Protein AF-A0A6U3SMF7-F1 (afdb_monomer_lite)

Radius of gyration: 31.99 Å; chains: 1; bounding box: 85×49×76 Å

Organism: NCBI:txid3111310

InterPro domains:
  IPR008907 Tubulin polymerization-promoting protein [PF05517] (98-235)
  IPR008907 Tubulin polymerization-promoting protein [PTHR12932] (55-233)
  IPR011992 EF-hand domain pair [SSF47473] (95-209)

Structure (mmCIF, N/CA/C/O backbone):
data_AF-A0A6U3SMF7-F1
#
_entry.id   AF-A0A6U3SMF7-F1
#
loop_
_atom_site.group_PDB
_atom_site.id
_atom_site.type_symbol
_atom_site.label_atom_id
_atom_site.label_alt_id
_atom_site.label_comp_id
_atom_site.label_asym_id
_atom_site.label_entity_id
_atom_site.label_seq_id
_atom_site.pdbx_PDB_ins_code
_atom_site.Cartn_x
_atom_site.Cartn_y
_atom_site.Cartn_z
_atom_site.occupancy
_atom_site.B_iso_or_equiv
_atom_site.auth_seq_id
_atom_site.auth_comp_id
_atom_site.auth_asym_id
_atom_site.auth_atom_id
_atom_site.pdbx_PDB_model_num
ATOM 1 N N . VAL A 1 1 ? -19.869 -12.546 -36.956 1.00 45.66 1 VAL A N 1
ATOM 2 C CA . VAL A 1 1 ? -19.240 -11.776 -38.060 1.00 45.66 1 VAL A CA 1
ATOM 3 C C . VAL A 1 1 ? -18.212 -10.773 -37.538 1.00 45.66 1 VAL A C 1
ATOM 5 O O . VAL A 1 1 ? -17.037 -10.981 -37.797 1.00 45.66 1 VAL A O 1
ATOM 8 N N . TYR A 1 2 ? -18.589 -9.786 -36.712 1.00 42.22 2 TYR A N 1
ATOM 9 C CA . TYR A 1 2 ? -17.637 -8.841 -36.087 1.00 42.22 2 TYR A CA 1
ATOM 10 C C . TYR A 1 2 ? -16.494 -9.511 -35.303 1.00 42.22 2 TYR A C 1
ATOM 12 O O . TYR A 1 2 ? -15.361 -9.048 -35.361 1.00 42.22 2 TYR A O 1
ATOM 20 N N . PHE A 1 3 ? -16.765 -10.645 -34.649 1.00 46.16 3 PHE A N 1
ATOM 21 C CA . PHE A 1 3 ? -15.743 -11.428 -33.946 1.00 46.16 3 PHE A CA 1
ATOM 22 C C . PHE A 1 3 ? -14.678 -12.013 -34.891 1.00 46.16 3 PHE A C 1
ATOM 24 O O . PHE A 1 3 ? -13.496 -11.963 -34.584 1.00 46.16 3 PHE A O 1
ATOM 31 N N . PHE A 1 4 ? -15.075 -12.498 -36.072 1.00 50.44 4 PHE A N 1
ATOM 32 C CA . PHE A 1 4 ? -14.147 -13.046 -37.071 1.00 50.44 4 PHE A CA 1
ATOM 33 C C . PHE A 1 4 ? -13.344 -11.950 -37.776 1.00 50.44 4 PHE A C 1
ATOM 35 O O . PHE A 1 4 ? -12.154 -12.130 -38.008 1.00 50.44 4 PHE A O 1
ATOM 42 N N . ILE A 1 5 ? -13.966 -10.801 -38.059 1.00 52.78 5 ILE A N 1
ATOM 43 C CA . ILE A 1 5 ? -13.274 -9.635 -38.631 1.00 52.78 5 ILE A CA 1
ATOM 44 C C . ILE A 1 5 ? -12.237 -9.097 -37.632 1.00 52.78 5 ILE A C 1
ATOM 46 O O . ILE A 1 5 ? -11.098 -8.839 -38.006 1.00 52.78 5 ILE A O 1
ATOM 50 N N . SER A 1 6 ? -12.598 -9.006 -36.347 1.00 47.03 6 SER A N 1
ATOM 51 C CA . SER A 1 6 ? -11.685 -8.569 -35.285 1.00 47.03 6 SER A CA 1
ATOM 52 C C . SER A 1 6 ? -10.550 -9.568 -35.030 1.00 47.03 6 SER A C 1
ATOM 54 O O . SER A 1 6 ? -9.415 -9.142 -34.817 1.00 47.03 6 SER A O 1
ATOM 56 N N . LEU A 1 7 ? -10.822 -10.877 -35.100 1.00 49.81 7 LEU A N 1
ATOM 57 C CA . LEU A 1 7 ? -9.799 -11.915 -34.961 1.00 49.81 7 LEU A CA 1
ATOM 58 C C . LEU A 1 7 ? -8.818 -11.890 -36.141 1.00 49.81 7 LEU A C 1
ATOM 60 O O . LEU A 1 7 ? -7.614 -11.888 -35.914 1.00 49.81 7 LEU A O 1
ATOM 64 N N . ALA A 1 8 ? -9.326 -11.780 -37.375 1.00 50.50 8 ALA A N 1
ATOM 65 C CA . ALA A 1 8 ? -8.507 -11.709 -38.583 1.00 50.50 8 ALA A CA 1
ATOM 66 C C . ALA A 1 8 ? -7.595 -10.473 -38.584 1.00 50.50 8 ALA A C 1
ATOM 68 O O . ALA A 1 8 ? -6.407 -10.599 -38.865 1.00 50.50 8 ALA A O 1
ATOM 69 N N . SER A 1 9 ? -8.105 -9.297 -38.195 1.00 50.09 9 SER A N 1
ATOM 70 C CA . SER A 1 9 ? -7.283 -8.083 -38.094 1.00 50.09 9 SER A CA 1
ATOM 71 C C . SER A 1 9 ? -6.224 -8.155 -36.986 1.00 50.09 9 SER A C 1
ATOM 73 O O . SER A 1 9 ? -5.130 -7.631 -37.179 1.00 50.09 9 SER A O 1
ATOM 75 N N . ASN A 1 10 ? -6.491 -8.832 -35.862 1.00 46.03 10 ASN A N 1
ATOM 76 C CA . ASN A 1 10 ? -5.507 -8.993 -34.780 1.00 46.03 10 ASN A CA 1
ATOM 77 C C . ASN A 1 10 ? -4.433 -10.056 -35.071 1.00 46.03 10 ASN A C 1
ATOM 79 O O . ASN A 1 10 ? -3.343 -9.980 -34.511 1.00 46.03 10 ASN A O 1
ATOM 83 N N . THR A 1 11 ? -4.702 -11.027 -35.950 1.00 49.47 11 THR A N 1
ATOM 84 C CA . THR A 1 11 ? -3.710 -12.030 -36.385 1.00 49.47 11 THR A CA 1
ATOM 85 C C . THR A 1 11 ? -2.781 -11.546 -37.505 1.00 49.47 11 THR A C 1
ATOM 87 O O . THR A 1 11 ? -1.839 -12.248 -37.848 1.00 49.47 11 THR A O 1
ATOM 90 N N . MET A 1 12 ? -2.992 -10.347 -38.063 1.00 45.00 12 MET A N 1
ATOM 91 C CA . MET A 1 12 ? -2.163 -9.775 -39.143 1.00 45.00 12 MET A CA 1
ATOM 92 C C . MET A 1 12 ? -0.887 -9.064 -38.647 1.00 45.00 12 MET A C 1
ATOM 94 O O . MET A 1 12 ? -0.235 -8.337 -39.397 1.00 45.00 12 MET A O 1
ATOM 98 N N . GLY A 1 13 ? -0.498 -9.287 -37.391 1.00 42.59 13 GLY A N 1
ATOM 99 C CA . GLY A 1 13 ? 0.820 -8.926 -36.881 1.00 42.59 13 GLY A CA 1
ATOM 100 C C . GLY A 1 13 ? 1.844 -10.009 -37.216 1.00 42.59 13 GLY A C 1
ATOM 101 O O . GLY A 1 13 ? 1.948 -10.985 -36.485 1.00 42.59 13 GLY A O 1
ATOM 102 N N . ALA A 1 14 ? 2.622 -9.773 -38.275 1.00 43.50 14 ALA A N 1
ATOM 103 C CA . ALA A 1 14 ? 3.796 -10.535 -38.718 1.00 43.50 14 ALA A CA 1
ATOM 104 C C . ALA A 1 14 ? 3.537 -11.838 -39.513 1.00 43.50 14 ALA A C 1
ATOM 106 O O . ALA A 1 14 ? 3.374 -12.921 -38.962 1.00 43.50 14 ALA A O 1
ATOM 107 N N . GLY A 1 15 ? 3.661 -11.740 -40.844 1.00 44.09 15 GLY A N 1
ATOM 108 C CA . GLY A 1 15 ? 4.401 -12.752 -41.614 1.00 44.09 15 GLY A CA 1
ATOM 109 C C . GLY A 1 15 ? 3.642 -13.746 -42.500 1.00 44.09 15 GLY A C 1
ATOM 110 O O . GLY A 1 15 ? 4.313 -14.537 -43.155 1.00 44.09 15 GLY A O 1
ATOM 111 N N . ALA A 1 16 ? 2.309 -13.721 -42.592 1.00 43.50 16 ALA A N 1
ATOM 112 C CA . ALA A 1 16 ? 1.564 -14.626 -43.479 1.00 43.50 16 ALA A CA 1
ATOM 113 C C . ALA A 1 16 ? 0.681 -13.841 -44.467 1.00 43.50 16 ALA A C 1
ATOM 115 O O . ALA A 1 16 ? -0.307 -13.224 -44.070 1.00 43.50 16 ALA A O 1
ATOM 116 N N . SER A 1 17 ? 1.043 -13.835 -45.755 1.00 46.12 17 SER A N 1
ATOM 117 C CA . SER A 1 17 ? 0.274 -13.163 -46.807 1.00 46.12 17 SER A CA 1
ATOM 118 C C . SER A 1 17 ? -0.846 -14.068 -47.333 1.00 46.12 17 SER A C 1
ATOM 120 O O . SER A 1 17 ? -0.624 -14.997 -48.107 1.00 46.12 17 SER A O 1
ATOM 122 N N . ILE A 1 18 ? -2.090 -13.766 -46.956 1.00 53.72 18 ILE A N 1
ATOM 123 C CA . ILE A 1 18 ? -3.227 -14.074 -47.833 1.00 53.72 18 ILE A CA 1
ATOM 124 C C . ILE A 1 18 ? -3.088 -13.146 -49.043 1.00 53.72 18 ILE A C 1
ATOM 126 O O . ILE A 1 18 ? -2.959 -11.941 -48.856 1.00 53.72 18 ILE A O 1
ATOM 130 N N . SER A 1 19 ? -3.109 -13.682 -50.268 1.00 59.81 19 SER A N 1
ATOM 131 C CA . SER A 1 19 ? -3.131 -12.867 -51.494 1.00 59.81 19 SER A CA 1
ATOM 132 C C . SER A 1 19 ? -4.250 -11.822 -51.400 1.00 59.81 19 SER A C 1
ATOM 134 O O . SER A 1 19 ? -5.410 -12.215 -51.220 1.00 59.81 19 SER A O 1
ATOM 136 N N . ASP A 1 20 ? -3.916 -10.534 -51.517 1.00 58.47 20 ASP A N 1
ATOM 137 C CA . ASP A 1 20 ? -4.831 -9.402 -51.292 1.00 58.47 20 ASP A CA 1
ATOM 138 C C . ASP A 1 20 ? -6.157 -9.532 -52.068 1.00 58.47 20 ASP A C 1
ATOM 140 O O . ASP A 1 20 ? -7.227 -9.200 -51.547 1.00 58.47 20 ASP A O 1
ATOM 144 N N . ASP A 1 21 ? -6.116 -10.153 -53.250 1.00 61.28 21 ASP A N 1
ATOM 145 C CA . ASP A 1 21 ? -7.281 -10.436 -54.097 1.00 61.28 21 ASP A CA 1
ATOM 146 C C . ASP A 1 21 ? -8.339 -11.315 -53.411 1.00 61.28 21 ASP A C 1
ATOM 148 O O . ASP A 1 21 ? -9.540 -11.049 -53.493 1.00 61.28 21 ASP A O 1
ATOM 152 N N . LYS A 1 22 ? -7.918 -12.346 -52.668 1.00 64.38 22 LYS A N 1
ATOM 153 C CA . LYS A 1 22 ? -8.845 -13.253 -51.967 1.00 64.38 22 LYS A CA 1
ATOM 154 C C . LYS A 1 22 ? -9.490 -12.568 -50.769 1.00 64.38 22 LYS A C 1
ATOM 156 O O . LYS A 1 22 ? -10.675 -12.764 -50.511 1.00 64.38 22 LYS A O 1
ATOM 161 N N . MET A 1 23 ? -8.732 -11.734 -50.062 1.00 65.94 23 MET A N 1
ATOM 162 C CA . MET A 1 23 ? -9.227 -10.935 -48.938 1.00 65.94 23 MET A CA 1
ATOM 163 C C . MET A 1 23 ? -10.252 -9.890 -49.397 1.00 65.94 23 MET A C 1
ATOM 165 O O . MET A 1 23 ? -11.262 -9.685 -48.721 1.00 65.94 23 MET A O 1
ATOM 169 N N . SER A 1 24 ? -10.040 -9.280 -50.567 1.00 67.44 24 SER A N 1
ATOM 170 C CA . SER A 1 24 ? -11.014 -8.382 -51.197 1.00 67.44 24 SER A CA 1
ATOM 171 C C . SER A 1 24 ? -12.319 -9.113 -51.545 1.00 67.44 24 SER A C 1
ATOM 173 O O . SER A 1 24 ? -13.409 -8.673 -51.179 1.00 67.44 24 SER A O 1
ATOM 175 N N . LEU A 1 25 ? -12.208 -10.311 -52.127 1.00 69.38 25 LEU A N 1
ATOM 176 C CA . LEU A 1 25 ? -13.354 -11.136 -52.515 1.00 69.38 25 LEU A CA 1
ATOM 177 C C . LEU A 1 25 ? -14.167 -11.634 -51.303 1.00 69.38 25 LEU A C 1
ATOM 179 O O . LEU A 1 25 ? -15.396 -11.707 -51.356 1.00 69.38 25 LEU A O 1
ATOM 183 N N . PHE A 1 26 ? -13.504 -11.923 -50.176 1.00 69.94 26 PHE A N 1
ATOM 184 C CA . PHE A 1 26 ? -14.186 -12.222 -48.913 1.00 69.94 26 PHE A CA 1
ATOM 185 C C . PHE A 1 26 ? -14.906 -10.999 -48.340 1.00 69.94 26 PHE A C 1
ATOM 187 O O . PHE A 1 26 ? -16.032 -11.138 -47.865 1.00 69.94 26 PHE A O 1
ATOM 194 N N . LYS A 1 27 ? -14.317 -9.799 -48.416 1.00 70.38 27 LYS A N 1
ATOM 195 C CA . LYS A 1 27 ? -14.975 -8.560 -47.968 1.00 70.38 27 LYS A CA 1
ATOM 196 C C . LYS A 1 27 ? -16.232 -8.257 -48.784 1.00 70.38 27 LYS A C 1
ATOM 198 O O . LYS A 1 27 ? -17.259 -7.938 -48.190 1.00 70.38 27 LYS A O 1
ATOM 203 N N . GLU A 1 28 ? -16.199 -8.436 -50.104 1.00 73.31 28 GLU A N 1
ATOM 204 C CA . GLU A 1 28 ? -17.395 -8.284 -50.946 1.00 73.31 28 GLU A CA 1
ATOM 205 C C . GLU A 1 28 ? -18.488 -9.314 -50.628 1.00 73.31 28 GLU A C 1
ATOM 207 O O . GLU A 1 28 ? -19.666 -8.963 -50.514 1.00 73.31 28 GLU A O 1
ATOM 212 N N . LYS A 1 29 ? -18.119 -10.585 -50.421 1.00 70.44 29 LYS A N 1
ATOM 213 C CA . LYS A 1 29 ? -19.074 -11.627 -50.004 1.00 70.44 29 LYS A CA 1
ATOM 214 C C . LYS A 1 29 ? -19.674 -11.337 -48.623 1.00 70.44 29 LYS A C 1
ATOM 216 O O . LYS A 1 29 ? -20.850 -11.613 -48.402 1.00 70.44 29 LYS A O 1
ATOM 221 N N . LEU A 1 30 ? -18.898 -10.742 -47.713 1.00 69.50 30 LEU A N 1
ATOM 222 C CA . LEU A 1 30 ? -19.373 -10.316 -46.394 1.00 69.50 30 LEU A CA 1
ATOM 223 C C . LEU A 1 30 ? -20.291 -9.086 -46.452 1.00 69.50 30 LEU A C 1
ATOM 225 O O . LEU A 1 30 ? -21.209 -8.989 -45.644 1.00 69.50 30 LEU A O 1
ATOM 229 N N . LEU A 1 31 ? -20.091 -8.171 -47.403 1.00 69.44 31 LEU A N 1
ATOM 230 C CA . LEU A 1 31 ? -20.985 -7.025 -47.614 1.00 69.44 31 LEU A CA 1
ATOM 231 C C . LEU A 1 31 ? -22.345 -7.451 -48.188 1.00 69.44 31 LEU A C 1
ATOM 233 O O . LEU A 1 31 ? -23.367 -6.847 -47.874 1.00 69.44 31 LEU A O 1
ATOM 237 N N . ASN A 1 32 ? -22.379 -8.537 -48.963 1.00 72.94 32 ASN A N 1
ATOM 238 C CA . ASN A 1 32 ? -23.608 -9.103 -49.521 1.00 72.94 32 ASN A CA 1
ATOM 239 C C . ASN A 1 32 ? -24.283 -10.155 -48.622 1.00 72.94 32 ASN A C 1
ATOM 241 O O . ASN A 1 32 ? -25.231 -10.807 -49.064 1.00 72.94 32 ASN A O 1
ATOM 245 N N . LEU A 1 33 ? -23.856 -10.306 -47.358 1.00 68.38 33 LEU A N 1
ATOM 246 C CA . LEU A 1 33 ? -24.373 -11.341 -46.452 1.00 68.38 33 LEU A CA 1
ATOM 247 C C . LEU A 1 33 ? -25.894 -11.285 -46.281 1.00 68.38 33 LEU A C 1
ATOM 249 O O . LEU A 1 33 ? -26.531 -12.322 -46.124 1.00 68.38 33 LEU A O 1
ATOM 253 N N . ASP A 1 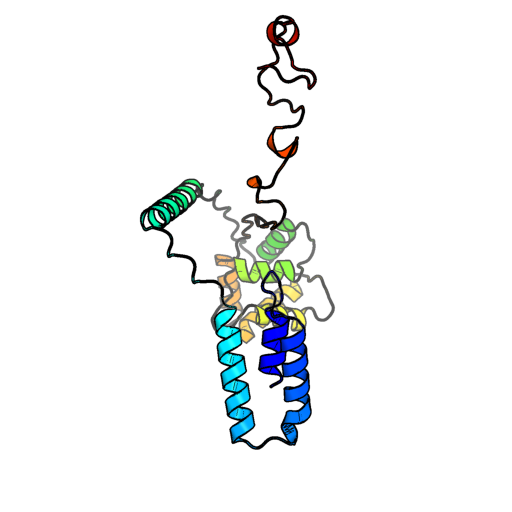34 ? -26.483 -10.091 -46.288 1.00 69.06 34 ASP A N 1
ATOM 254 C CA . ASP A 1 34 ? -27.914 -9.912 -46.024 1.00 69.06 34 ASP A CA 1
ATOM 255 C C . ASP A 1 34 ? -28.798 -10.492 -47.141 1.00 69.06 34 ASP A C 1
ATOM 257 O O . ASP A 1 34 ? -29.903 -10.967 -46.900 1.00 69.06 34 ASP A O 1
ATOM 261 N N . LYS A 1 35 ? -28.254 -10.578 -48.361 1.00 74.19 35 LYS A N 1
ATOM 262 C CA . LYS A 1 35 ? -28.930 -11.136 -49.541 1.00 74.19 35 LYS A CA 1
ATOM 263 C C . LYS A 1 35 ? -28.733 -12.650 -49.688 1.00 74.19 35 LYS A C 1
ATOM 265 O O . LYS A 1 35 ? -29.278 -13.251 -50.611 1.00 74.19 35 LYS A O 1
ATOM 270 N N . MET A 1 36 ? -27.938 -13.275 -48.815 1.00 74.75 36 MET A N 1
ATOM 271 C CA . MET A 1 36 ? -27.573 -14.690 -48.913 1.00 74.75 36 MET A CA 1
ATOM 272 C C . MET A 1 36 ? -28.490 -15.583 -48.070 1.00 74.75 36 MET A C 1
ATOM 274 O O . MET A 1 36 ? -28.789 -15.290 -46.908 1.00 74.75 36 MET A O 1
ATOM 278 N N . SER A 1 37 ? -28.867 -16.733 -48.634 1.00 81.81 37 SER A N 1
ATOM 279 C CA . SER A 1 37 ? -29.567 -17.797 -47.909 1.00 81.81 37 SER A CA 1
ATOM 280 C C . SER A 1 37 ? -28.696 -18.351 -46.773 1.00 81.81 37 SER A C 1
ATOM 282 O O . SER A 1 37 ? -27.466 -18.382 -46.870 1.00 81.81 37 SER A O 1
ATOM 284 N N . GLN A 1 38 ? -29.321 -18.844 -45.700 1.00 72.31 38 GLN A N 1
ATOM 285 C CA . GLN A 1 38 ? -28.622 -19.401 -44.531 1.00 72.31 38 GLN A CA 1
ATOM 286 C C . GLN A 1 38 ? -27.646 -20.532 -44.900 1.00 72.31 38 GLN A C 1
ATOM 288 O O . GLN A 1 38 ? -26.554 -20.618 -44.343 1.00 72.31 38 GLN A O 1
ATOM 293 N N . SER A 1 39 ? -27.976 -21.343 -45.911 1.00 76.69 39 SER A N 1
ATOM 294 C CA . SER A 1 39 ? -27.073 -22.390 -46.413 1.00 76.69 39 SER A CA 1
ATOM 295 C C . SER A 1 39 ? -25.783 -21.813 -47.013 1.00 76.69 39 SER A C 1
ATOM 297 O O . SER A 1 39 ? -24.701 -22.370 -46.832 1.00 76.69 39 SER A O 1
ATOM 299 N N . GLN A 1 40 ? -25.870 -20.665 -47.688 1.00 77.00 40 GLN A N 1
ATOM 300 C CA . GLN A 1 40 ? -24.713 -20.005 -48.293 1.00 77.00 40 GLN A CA 1
ATOM 301 C C . GLN A 1 40 ? -23.848 -19.305 -47.236 1.00 77.00 40 GLN A C 1
ATOM 303 O O . GLN A 1 40 ? -22.625 -19.306 -47.358 1.00 77.00 40 GLN A O 1
ATOM 308 N N . LYS A 1 41 ? -24.466 -18.771 -46.172 1.00 75.81 41 LYS A N 1
ATOM 309 C CA . LYS A 1 41 ? -23.757 -18.201 -45.013 1.00 75.81 41 LYS A CA 1
ATOM 310 C C . LYS A 1 41 ? -22.909 -19.255 -44.300 1.00 75.81 41 LYS A C 1
ATOM 312 O O . LYS A 1 41 ? -21.743 -18.999 -44.018 1.00 75.81 41 LYS A O 1
ATOM 317 N N . ASN A 1 42 ? -23.462 -20.448 -44.079 1.00 79.06 42 ASN A N 1
ATOM 318 C CA . ASN A 1 42 ? -22.738 -21.541 -43.424 1.00 79.06 42 ASN A CA 1
ATOM 319 C C . ASN A 1 42 ? -21.565 -22.046 -44.276 1.00 79.06 42 ASN A C 1
ATOM 321 O O . ASN A 1 42 ? -20.464 -22.195 -43.758 1.00 79.06 42 ASN A O 1
ATOM 325 N N . LYS A 1 43 ? -21.752 -22.188 -45.596 1.00 82.38 43 LYS A N 1
ATOM 326 C CA . LYS A 1 43 ? -20.654 -22.545 -46.513 1.00 82.38 43 LYS A CA 1
ATOM 327 C C . LYS A 1 43 ? -19.516 -21.521 -46.501 1.00 82.38 43 LYS A C 1
ATOM 329 O O . LYS A 1 43 ? -18.353 -21.909 -46.516 1.00 82.38 43 LYS A O 1
ATOM 334 N N . LEU A 1 44 ? -19.842 -20.227 -46.450 1.00 79.19 44 LEU A N 1
ATOM 335 C CA . LEU A 1 44 ? -18.838 -19.164 -46.372 1.00 79.19 44 LEU A CA 1
ATOM 336 C C . LEU A 1 44 ? -18.061 -19.222 -45.049 1.00 79.19 44 LEU A C 1
ATOM 338 O O . LEU A 1 44 ? -16.848 -19.038 -45.044 1.00 79.19 44 LEU A O 1
ATOM 342 N N . LEU A 1 45 ? -18.742 -19.504 -43.935 1.00 76.81 45 LEU A N 1
ATOM 343 C CA . LEU A 1 45 ? -18.098 -19.669 -42.630 1.00 76.81 45 LEU A CA 1
ATOM 344 C C . LEU A 1 45 ? -17.145 -20.871 -42.603 1.00 76.81 45 LEU A C 1
ATOM 346 O O . LEU A 1 45 ? -16.034 -20.737 -42.090 1.00 76.81 45 LEU A O 1
ATOM 350 N N . ASP A 1 46 ? -17.533 -22.000 -43.198 1.00 81.00 46 ASP A N 1
ATOM 351 C CA . ASP A 1 46 ? -16.670 -23.184 -43.310 1.00 81.00 46 ASP A CA 1
ATOM 352 C C . ASP A 1 46 ? -15.437 -22.912 -44.188 1.00 81.00 46 ASP A C 1
ATOM 354 O O . ASP A 1 46 ? -14.320 -23.319 -43.856 1.00 81.00 46 ASP A O 1
ATOM 358 N N . GLU A 1 47 ? -15.609 -22.173 -45.287 1.00 80.12 47 GLU A N 1
ATOM 359 C CA . GLU A 1 47 ? -14.510 -21.757 -46.165 1.00 80.12 47 GLU A CA 1
ATOM 360 C C . GLU A 1 47 ? -13.519 -20.841 -45.423 1.00 80.12 47 GLU A C 1
ATOM 362 O O . GLU A 1 47 ? -12.307 -21.062 -45.474 1.00 80.12 47 GLU A O 1
ATOM 367 N N . MET A 1 48 ? -14.025 -19.875 -44.646 1.00 74.12 48 MET A N 1
ATOM 368 C CA . MET A 1 48 ? -13.196 -18.993 -43.816 1.00 74.12 48 MET A CA 1
ATOM 369 C C . MET A 1 48 ? -12.463 -19.757 -42.705 1.00 74.12 48 MET A C 1
ATOM 371 O O . MET A 1 48 ? -11.289 -19.490 -42.450 1.00 74.12 48 MET A O 1
ATOM 375 N N . ALA A 1 49 ? -13.117 -20.723 -42.054 1.00 77.12 49 ALA A N 1
ATOM 376 C CA . ALA A 1 49 ? -12.499 -21.533 -41.005 1.00 77.12 49 ALA A CA 1
ATOM 377 C C . ALA A 1 49 ? -11.339 -22.386 -41.545 1.00 77.12 49 ALA A C 1
ATOM 379 O O . ALA A 1 49 ? -10.290 -22.490 -40.904 1.00 77.12 49 ALA A O 1
ATOM 380 N N . ASN A 1 50 ? -11.497 -22.951 -42.744 1.00 78.06 50 ASN A N 1
ATOM 381 C CA . ASN A 1 50 ? -10.458 -23.747 -43.392 1.00 78.06 50 ASN A CA 1
ATOM 382 C C . ASN A 1 50 ? -9.248 -22.906 -43.819 1.00 78.06 50 ASN A C 1
ATOM 384 O O . ASN A 1 50 ? -8.115 -23.363 -43.670 1.00 78.06 50 ASN A O 1
ATOM 388 N N . GLU A 1 51 ? -9.455 -21.677 -44.296 1.00 72.88 51 GLU A N 1
ATOM 389 C CA . GLU A 1 51 ? -8.346 -20.774 -44.636 1.00 72.88 51 GLU A CA 1
ATOM 390 C C . GLU A 1 51 ? -7.616 -20.240 -43.394 1.00 72.88 51 GLU A C 1
ATOM 392 O O . GLU A 1 51 ? -6.388 -20.216 -43.370 1.00 72.88 51 GLU A O 1
ATOM 397 N N . VAL A 1 52 ? -8.325 -19.926 -42.301 1.00 68.25 52 VAL A N 1
ATOM 398 C CA . VAL A 1 52 ? -7.680 -19.568 -41.019 1.00 68.25 52 VAL A CA 1
ATOM 399 C C . VAL A 1 52 ? -6.826 -20.723 -40.486 1.00 68.25 52 VAL A C 1
ATOM 401 O O . VAL A 1 52 ? -5.740 -20.502 -39.950 1.00 68.25 52 VAL A O 1
ATOM 404 N N . LYS A 1 53 ? -7.273 -21.970 -40.676 1.00 70.62 53 LYS A N 1
ATOM 405 C CA . LYS A 1 53 ? -6.523 -23.163 -40.267 1.00 70.62 53 LYS A CA 1
ATOM 406 C C . LYS A 1 53 ? -5.237 -23.371 -41.077 1.00 70.62 53 LYS A C 1
ATOM 408 O O . LYS A 1 53 ? -4.274 -23.894 -40.529 1.00 70.62 53 LYS A O 1
ATOM 413 N N . LYS A 1 54 ? -5.190 -22.931 -42.341 1.00 69.50 54 LYS A N 1
ATOM 414 C CA . LYS A 1 54 ? -3.973 -22.976 -43.178 1.00 69.50 54 LYS A CA 1
ATOM 415 C C . LYS A 1 54 ? -2.910 -21.948 -42.772 1.00 69.50 54 LYS A C 1
ATOM 417 O O . LYS A 1 54 ? -1.755 -22.113 -43.145 1.00 69.50 54 LYS A O 1
ATOM 422 N N . LEU A 1 55 ? -3.285 -20.909 -42.023 1.00 59.50 55 LEU A N 1
ATOM 423 C CA . LEU A 1 55 ? -2.392 -19.817 -41.609 1.00 59.50 55 LEU A CA 1
ATOM 424 C C . LEU A 1 55 ? -1.805 -20.001 -40.206 1.00 59.50 55 LEU A C 1
ATOM 426 O O . LEU A 1 55 ? -0.995 -19.184 -39.771 1.00 59.50 55 LEU A O 1
ATOM 430 N N . GLN A 1 56 ? -2.192 -21.055 -39.483 1.00 54.22 56 GLN A N 1
ATOM 431 C CA . GLN A 1 56 ? -1.517 -21.401 -38.237 1.00 54.22 56 GLN A CA 1
ATOM 432 C C . GLN A 1 56 ? -0.138 -21.990 -38.573 1.00 54.22 56 GLN A C 1
ATOM 434 O O . GLN A 1 56 ? -0.076 -22.962 -39.330 1.00 54.22 56 GLN A O 1
ATOM 439 N N . PRO A 1 57 ? 0.972 -21.440 -38.039 1.00 51.56 57 PRO A N 1
ATOM 440 C CA . PRO A 1 57 ? 2.270 -22.086 -38.180 1.00 51.56 57 PRO A CA 1
ATOM 441 C C . PRO A 1 57 ? 2.199 -23.491 -37.562 1.00 51.56 57 PRO A C 1
ATOM 443 O O . PRO A 1 57 ? 1.434 -23.697 -36.610 1.00 51.56 57 PRO A O 1
ATOM 446 N N . PRO A 1 58 ? 2.967 -24.468 -38.083 1.00 49.00 58 PRO A N 1
ATOM 447 C CA . PRO A 1 58 ? 2.985 -25.804 -37.507 1.00 49.00 58 PRO A CA 1
ATOM 448 C C . PRO A 1 58 ? 3.297 -25.704 -36.006 1.00 49.00 58 PRO A C 1
ATOM 450 O O . PRO A 1 58 ? 4.109 -24.860 -35.610 1.00 49.00 58 PRO A O 1
ATOM 453 N N . PRO A 1 59 ? 2.656 -26.526 -35.156 1.00 46.06 59 PRO A N 1
ATOM 454 C CA . PRO A 1 59 ? 2.981 -26.555 -33.742 1.00 46.06 59 PRO A CA 1
ATOM 455 C C . PRO A 1 59 ? 4.471 -26.864 -33.621 1.00 46.06 59 PRO A C 1
ATOM 457 O O . PRO A 1 59 ? 4.920 -27.915 -34.076 1.00 46.06 59 PRO A O 1
ATOM 460 N N . SER A 1 60 ? 5.225 -25.920 -33.053 1.00 48.44 60 SER A N 1
ATOM 461 C CA . SER A 1 60 ? 6.636 -26.089 -32.720 1.00 48.44 60 SER A CA 1
ATOM 462 C C . SER A 1 60 ? 6.825 -27.460 -32.081 1.00 48.44 60 SER A C 1
ATOM 464 O O . SER A 1 60 ? 6.147 -27.774 -31.094 1.00 48.44 60 SER A O 1
ATOM 466 N N . GLU A 1 61 ? 7.699 -28.273 -32.669 1.00 49.34 61 GLU A N 1
ATOM 467 C CA . GLU A 1 61 ? 8.087 -29.570 -32.131 1.00 49.34 61 GLU A CA 1
ATOM 468 C C . GLU A 1 61 ? 8.369 -29.428 -30.634 1.00 49.34 61 GLU A C 1
ATOM 470 O O . GLU A 1 61 ? 9.011 -28.475 -30.185 1.00 49.34 61 GLU A O 1
ATOM 475 N N . LYS A 1 62 ? 7.797 -30.338 -29.840 1.00 50.38 62 LYS A N 1
ATOM 476 C CA . LYS A 1 62 ? 7.983 -30.343 -28.389 1.00 50.38 62 LYS A CA 1
ATOM 477 C C . LYS A 1 62 ? 9.495 -30.319 -28.114 1.00 50.38 62 LYS A C 1
ATOM 479 O O . LYS A 1 62 ? 10.184 -31.175 -28.669 1.00 50.38 62 LYS A O 1
ATOM 484 N N . PRO A 1 63 ? 10.008 -29.397 -27.275 1.00 47.31 63 PRO A N 1
ATOM 485 C CA . PRO A 1 63 ? 11.433 -29.343 -26.963 1.00 47.31 63 PRO A CA 1
ATOM 486 C C . PRO A 1 63 ? 11.874 -30.708 -26.451 1.00 47.31 63 PRO A C 1
ATOM 488 O O . PRO A 1 63 ? 11.152 -31.334 -25.663 1.00 47.31 63 PRO A O 1
ATOM 491 N N . SER A 1 64 ? 13.018 -31.187 -26.934 1.00 61.56 64 SER A N 1
ATOM 492 C CA . SER A 1 64 ? 13.486 -32.538 -26.634 1.00 61.56 64 SER A CA 1
ATOM 493 C C . SER A 1 64 ? 13.615 -32.732 -25.120 1.00 61.56 64 SER A C 1
ATOM 495 O O . SER A 1 64 ? 13.882 -31.793 -24.364 1.00 61.56 64 SER A O 1
ATOM 497 N N . GLU A 1 65 ? 13.431 -33.959 -24.637 1.00 57.94 65 GLU A N 1
ATOM 498 C CA . GLU A 1 65 ? 13.485 -34.264 -23.201 1.00 57.94 65 GLU A CA 1
ATOM 499 C C . GLU A 1 65 ? 14.829 -33.839 -22.564 1.00 57.94 65 GLU A C 1
ATOM 501 O O . GLU A 1 65 ? 14.894 -33.488 -21.385 1.00 57.94 65 GLU A O 1
ATOM 506 N N . ALA A 1 66 ? 15.895 -33.778 -23.368 1.00 55.47 66 ALA A N 1
ATOM 507 C CA . ALA A 1 66 ? 17.208 -33.271 -22.984 1.00 55.47 66 ALA A CA 1
ATOM 508 C C . ALA A 1 66 ? 17.226 -31.747 -22.746 1.00 55.47 66 ALA A C 1
ATOM 510 O O . ALA A 1 66 ? 17.860 -31.285 -21.793 1.00 55.47 66 ALA A O 1
ATOM 511 N N . GLU A 1 67 ? 16.495 -30.960 -23.539 1.00 53.66 67 GLU A N 1
ATOM 512 C CA . GLU A 1 67 ? 16.346 -29.507 -23.361 1.00 53.66 67 GLU A CA 1
ATOM 513 C C . GLU A 1 67 ? 15.463 -29.180 -22.156 1.00 53.66 67 GLU A C 1
ATOM 515 O O . GLU A 1 67 ? 15.775 -28.283 -21.376 1.00 53.66 67 GLU A O 1
ATOM 520 N N . GLN A 1 68 ? 14.407 -29.965 -21.927 1.00 59.69 68 GLN A N 1
ATOM 521 C CA . GLN A 1 68 ? 13.557 -29.808 -20.744 1.00 59.69 68 GLN A CA 1
ATOM 522 C C . GLN A 1 68 ? 14.320 -30.139 -19.453 1.00 59.69 68 GLN A C 1
ATOM 524 O O . GLN A 1 68 ? 14.222 -29.407 -18.465 1.00 59.69 68 GLN A O 1
ATOM 529 N N . ARG A 1 69 ? 15.142 -31.199 -19.463 1.00 62.47 69 ARG A N 1
ATOM 530 C CA . ARG A 1 69 ? 15.999 -31.572 -18.325 1.00 62.47 69 ARG A CA 1
ATOM 531 C C . ARG A 1 69 ? 17.099 -30.541 -18.074 1.00 62.47 69 ARG A C 1
ATOM 533 O O . ARG A 1 69 ? 17.318 -30.160 -16.928 1.00 62.47 69 ARG A O 1
ATOM 540 N N . SER A 1 70 ? 17.758 -30.040 -19.115 1.00 57.09 70 SER A N 1
ATOM 541 C CA . SER A 1 70 ? 18.797 -29.009 -18.970 1.00 57.09 70 SER A CA 1
ATOM 542 C C . SER A 1 70 ? 18.221 -27.649 -18.549 1.00 57.09 70 SER A C 1
ATOM 544 O O . SER A 1 70 ? 18.790 -27.007 -17.664 1.00 57.09 70 SER A O 1
ATOM 546 N N . ALA A 1 71 ? 17.047 -27.254 -19.052 1.00 55.62 71 ALA A N 1
ATOM 547 C CA . ALA A 1 71 ? 16.318 -26.077 -18.579 1.00 55.62 71 ALA A CA 1
ATOM 548 C C . ALA A 1 71 ? 15.889 -26.215 -17.106 1.00 55.62 71 ALA A C 1
ATOM 550 O O . ALA A 1 71 ? 16.075 -25.281 -16.324 1.00 55.62 71 ALA A O 1
ATOM 551 N N . ALA A 1 72 ? 15.391 -27.383 -16.687 1.00 61.16 72 ALA A N 1
ATOM 552 C CA . ALA A 1 72 ? 15.034 -27.644 -15.292 1.00 61.16 72 ALA A CA 1
ATOM 553 C C . ALA A 1 72 ? 16.259 -27.607 -14.358 1.00 61.16 72 ALA A C 1
ATOM 555 O O . ALA A 1 72 ? 16.199 -27.027 -13.271 1.00 61.16 72 ALA A O 1
ATOM 556 N N . VAL A 1 73 ? 17.397 -28.157 -14.795 1.00 63.50 73 VAL A N 1
ATOM 557 C CA . VAL A 1 73 ? 18.661 -28.126 -14.041 1.00 63.50 73 VAL A CA 1
ATOM 558 C C . VAL A 1 73 ? 19.208 -26.699 -13.932 1.00 63.50 73 VAL A C 1
ATOM 560 O O . VAL A 1 73 ? 19.644 -26.291 -12.851 1.00 63.50 73 VAL A O 1
ATOM 563 N N . LEU A 1 74 ? 19.133 -25.900 -15.002 1.00 55.50 74 LEU A N 1
ATOM 564 C CA . LEU A 1 74 ? 19.494 -24.481 -14.969 1.00 55.50 74 LEU A CA 1
ATOM 565 C C . LEU A 1 74 ? 18.582 -23.698 -14.012 1.00 55.50 74 LEU A C 1
ATOM 567 O O . LEU A 1 74 ? 19.085 -22.951 -13.175 1.00 55.50 74 LEU A O 1
ATOM 571 N N . GLN A 1 75 ? 17.266 -23.928 -14.039 1.00 62.69 75 GLN A N 1
ATOM 572 C CA . GLN A 1 75 ? 16.319 -23.292 -13.113 1.00 62.69 75 GLN A CA 1
ATOM 573 C C . GLN A 1 75 ? 16.565 -23.691 -11.646 1.00 62.69 75 GLN A C 1
ATOM 575 O O . GLN A 1 75 ? 16.510 -22.836 -10.756 1.00 62.69 75 GLN A O 1
ATOM 580 N N . ALA A 1 76 ? 16.898 -24.957 -11.372 1.00 52.62 76 ALA A N 1
ATOM 581 C CA . ALA A 1 76 ? 17.227 -25.434 -10.027 1.00 52.62 76 ALA A CA 1
ATOM 582 C C . ALA A 1 76 ? 18.537 -24.820 -9.494 1.00 52.62 76 ALA A C 1
ATOM 584 O O . ALA A 1 76 ? 18.608 -24.395 -8.337 1.00 52.62 76 ALA A O 1
ATOM 585 N N . LYS A 1 77 ? 19.558 -24.685 -10.350 1.00 53.38 77 LYS A N 1
ATOM 586 C CA . LYS A 1 77 ? 20.867 -24.123 -9.977 1.00 53.38 77 LYS A CA 1
ATOM 587 C C . LYS A 1 77 ? 20.828 -22.603 -9.768 1.00 53.38 77 LYS A C 1
ATOM 589 O O . LYS A 1 77 ? 21.604 -22.088 -8.960 1.00 53.38 77 LYS A O 1
ATOM 594 N N . THR A 1 78 ? 19.918 -21.882 -10.430 1.00 52.00 78 THR A N 1
ATOM 595 C CA . THR A 1 78 ? 19.663 -20.451 -10.162 1.00 52.00 78 THR A CA 1
ATOM 596 C C . THR A 1 78 ? 18.860 -20.245 -8.874 1.00 52.00 78 THR A C 1
ATOM 598 O O . THR A 1 78 ? 19.079 -19.264 -8.166 1.00 52.00 78 THR A O 1
ATOM 601 N N . ARG A 1 79 ? 17.985 -21.195 -8.508 1.00 51.03 79 ARG A N 1
ATOM 602 C CA . ARG A 1 79 ? 17.252 -21.171 -7.228 1.00 51.03 79 ARG A CA 1
ATOM 603 C C . ARG A 1 79 ? 18.169 -21.388 -6.023 1.00 51.03 79 ARG A C 1
ATOM 605 O O . ARG A 1 79 ? 18.064 -20.643 -5.055 1.00 51.03 79 ARG A O 1
ATOM 612 N N . GLN A 1 80 ? 19.105 -22.335 -6.096 1.00 49.69 80 GLN A N 1
ATOM 613 C CA . GLN A 1 80 ? 20.021 -22.616 -4.979 1.00 49.69 80 GLN A CA 1
ATOM 614 C C . GLN A 1 80 ? 21.102 -21.540 -4.779 1.00 49.69 80 GLN A C 1
ATOM 616 O O . GLN A 1 80 ? 21.569 -21.345 -3.663 1.00 49.69 80 GLN A O 1
ATOM 621 N N . ARG A 1 81 ? 21.472 -20.782 -5.822 1.00 45.34 81 ARG A N 1
ATOM 622 C CA . ARG A 1 81 ? 22.428 -19.665 -5.685 1.00 45.34 81 ARG A CA 1
ATOM 623 C C . ARG A 1 81 ? 21.827 -18.389 -5.075 1.00 45.34 81 ARG A C 1
ATOM 625 O O . ARG A 1 81 ? 22.588 -17.523 -4.657 1.00 45.34 81 ARG A O 1
ATOM 632 N N . ASN A 1 82 ? 20.497 -18.265 -5.009 1.00 47.56 82 ASN A N 1
ATOM 633 C CA . ASN A 1 82 ? 19.799 -17.054 -4.549 1.00 47.56 82 ASN A CA 1
ATOM 634 C C . ASN A 1 82 ? 19.261 -17.128 -3.110 1.00 47.56 82 ASN A C 1
ATOM 636 O O . ASN A 1 82 ? 18.680 -16.150 -2.637 1.00 47.56 82 ASN A O 1
ATOM 640 N N . THR A 1 83 ? 19.481 -18.222 -2.375 1.00 39.31 83 THR A N 1
ATOM 641 C CA . THR A 1 83 ? 19.248 -18.259 -0.922 1.00 39.31 83 THR A CA 1
ATOM 642 C C . THR A 1 83 ? 20.428 -17.615 -0.196 1.00 39.31 83 THR A C 1
ATOM 644 O O . THR A 1 83 ? 21.202 -18.277 0.491 1.00 39.31 83 THR A O 1
ATOM 647 N N . LYS A 1 84 ? 20.592 -16.299 -0.364 1.00 39.56 84 LYS A N 1
ATOM 648 C CA . LYS A 1 84 ? 21.377 -15.507 0.586 1.00 39.56 84 LYS A CA 1
ATOM 649 C C . LYS A 1 84 ? 20.589 -15.508 1.905 1.00 39.56 84 LYS A C 1
ATOM 651 O O . LYS A 1 84 ? 19.385 -15.240 1.849 1.00 39.56 84 LYS A O 1
ATOM 656 N N . PRO A 1 85 ? 21.202 -15.833 3.059 1.00 37.97 85 PRO A N 1
ATOM 657 C CA . PRO A 1 85 ? 20.496 -15.822 4.333 1.00 37.97 85 PRO A CA 1
ATOM 658 C C . PRO A 1 85 ? 19.871 -14.445 4.525 1.00 37.97 85 PRO A C 1
ATOM 660 O O . PRO A 1 85 ? 20.506 -13.425 4.235 1.00 37.97 85 PRO A O 1
ATOM 663 N N . ALA A 1 86 ? 18.602 -14.449 4.934 1.00 37.34 86 ALA A N 1
ATOM 664 C CA . ALA A 1 86 ? 17.845 -13.257 5.260 1.00 37.34 86 ALA A CA 1
ATOM 665 C C . ALA A 1 86 ? 18.742 -12.300 6.052 1.00 37.34 86 ALA A C 1
ATOM 667 O O . ALA A 1 86 ? 19.277 -12.661 7.101 1.00 37.34 86 ALA A O 1
ATOM 668 N N . SER A 1 87 ? 18.951 -11.099 5.512 1.00 40.38 87 SER A N 1
ATOM 669 C CA . SER A 1 87 ? 19.543 -10.006 6.272 1.00 40.38 87 SER A CA 1
ATOM 670 C C . SER A 1 87 ? 18.777 -9.890 7.584 1.00 40.38 87 SER A C 1
ATOM 672 O O . SER A 1 87 ? 17.547 -9.870 7.550 1.00 40.38 87 SER A O 1
ATOM 674 N N . ALA A 1 88 ? 19.540 -9.889 8.677 1.00 38.03 88 ALA A N 1
ATOM 675 C CA . ALA A 1 88 ? 19.153 -9.854 10.081 1.00 38.03 88 ALA A CA 1
ATOM 676 C C . ALA A 1 88 ? 17.693 -9.441 10.365 1.00 38.03 88 ALA A C 1
ATOM 678 O O . ALA A 1 88 ? 17.239 -8.419 9.842 1.00 38.03 88 ALA A O 1
ATOM 679 N N . PRO A 1 89 ? 16.968 -10.163 11.242 1.00 38.94 89 PRO A N 1
ATOM 680 C CA . PRO A 1 89 ? 15.688 -9.693 11.742 1.00 38.94 89 PRO A CA 1
ATOM 681 C C . PRO A 1 89 ? 15.935 -8.399 12.522 1.00 38.94 89 PRO A C 1
ATOM 683 O O . PRO A 1 89 ? 16.317 -8.424 13.688 1.00 38.94 89 PRO A O 1
ATOM 686 N N . GLY A 1 90 ? 15.737 -7.256 11.866 1.00 41.34 90 GLY A N 1
ATOM 687 C CA . GLY A 1 90 ? 15.551 -5.988 12.548 1.00 41.34 90 GLY A CA 1
ATOM 688 C C . GLY A 1 90 ? 14.313 -6.145 13.416 1.00 41.34 90 GLY A C 1
ATOM 689 O O . GLY A 1 90 ? 13.186 -6.110 12.920 1.00 41.34 90 GLY A O 1
ATOM 690 N N . ASN A 1 91 ? 14.533 -6.428 14.694 1.00 46.00 91 ASN A N 1
ATOM 691 C CA . ASN A 1 91 ? 13.498 -6.466 15.705 1.00 46.00 91 ASN A CA 1
ATOM 692 C C . ASN A 1 91 ? 13.011 -5.030 15.923 1.00 46.00 91 ASN A C 1
ATOM 694 O O . ASN A 1 91 ? 13.525 -4.317 16.770 1.00 46.00 91 ASN A O 1
ATOM 698 N N . MET A 1 92 ? 12.079 -4.592 15.082 1.00 50.12 92 MET A N 1
ATOM 699 C CA . MET A 1 92 ? 11.388 -3.308 15.190 1.00 50.12 92 MET A CA 1
ATOM 700 C C . MET A 1 92 ? 9.895 -3.594 15.367 1.00 50.12 92 MET A C 1
ATOM 702 O O . MET A 1 92 ? 9.073 -3.172 14.558 1.00 50.12 92 MET A O 1
ATOM 706 N N . GLY A 1 93 ? 9.549 -4.421 16.358 1.00 47.22 93 GLY A N 1
ATOM 707 C CA . GLY A 1 93 ? 8.198 -4.385 16.909 1.00 47.22 93 GLY A CA 1
ATOM 708 C C . GLY A 1 93 ? 8.132 -3.123 17.755 1.00 47.22 93 GLY A C 1
ATOM 709 O O . GLY A 1 93 ? 8.811 -3.067 18.773 1.00 47.22 93 GLY A O 1
ATOM 710 N N . GLY A 1 94 ? 7.436 -2.092 17.277 1.00 54.50 94 GLY A N 1
ATOM 711 C CA . GLY A 1 94 ? 7.198 -0.900 18.088 1.00 54.50 94 GLY A CA 1
ATOM 712 C C . GLY A 1 94 ? 6.326 -1.272 19.281 1.00 54.50 94 GLY A C 1
ATOM 713 O O . GLY A 1 94 ? 5.400 -2.071 19.131 1.00 54.50 94 GLY A O 1
ATOM 714 N N . GLU A 1 95 ? 6.616 -0.711 20.451 1.00 65.25 95 GLU A N 1
ATOM 715 C CA . GLU A 1 95 ? 5.781 -0.895 21.646 1.00 65.25 95 GLU A CA 1
ATOM 716 C C . GLU A 1 95 ? 4.453 -0.133 21.493 1.00 65.25 95 GLU A C 1
ATOM 718 O O . GLU A 1 95 ? 3.446 -0.479 22.111 1.00 65.25 95 GLU A O 1
ATOM 723 N N . SER A 1 96 ? 4.428 0.865 20.600 1.00 81.94 96 SER A N 1
ATOM 724 C CA . SER A 1 96 ? 3.275 1.713 20.313 1.00 81.94 96 SER A CA 1
ATOM 725 C C . SER A 1 96 ? 2.920 1.782 18.818 1.00 81.94 96 SER A C 1
ATOM 727 O O . SER A 1 96 ? 3.769 1.702 17.925 1.00 81.94 96 SER A O 1
ATOM 729 N N . LEU A 1 97 ? 1.632 1.998 18.518 1.00 84.00 97 LEU A N 1
ATOM 730 C CA . LEU A 1 97 ? 1.139 2.216 17.147 1.00 84.00 97 LEU A CA 1
ATOM 731 C C . LEU A 1 97 ? 1.816 3.417 16.466 1.00 84.00 97 LEU A C 1
ATOM 733 O O . LEU A 1 97 ? 1.995 3.429 15.245 1.00 84.00 97 LEU A O 1
ATOM 737 N N . GLN A 1 98 ? 2.169 4.432 17.256 1.00 86.81 98 GLN A N 1
ATOM 738 C CA . GLN A 1 98 ? 2.819 5.644 16.776 1.00 86.81 98 GLN A CA 1
ATOM 739 C C . GLN A 1 98 ? 4.246 5.361 16.299 1.00 86.81 98 GLN A C 1
ATOM 741 O O . GLN A 1 98 ? 4.619 5.813 15.219 1.00 86.81 98 GLN A O 1
ATOM 746 N N . GLU A 1 99 ? 5.018 4.552 17.025 1.00 87.38 99 GLU A N 1
ATOM 747 C CA . GLU A 1 99 ? 6.348 4.120 16.577 1.00 87.38 99 GLU A CA 1
ATOM 748 C C . GLU A 1 99 ? 6.282 3.332 15.274 1.00 87.38 99 GLU A C 1
ATOM 750 O O . GLU A 1 99 ? 7.095 3.552 14.374 1.00 87.38 99 GLU A O 1
ATOM 755 N N . VAL A 1 100 ? 5.295 2.440 15.140 1.00 87.44 100 VAL A N 1
ATOM 756 C CA . VAL A 1 100 ? 5.080 1.705 13.891 1.00 87.44 100 VAL A CA 1
ATOM 757 C C . VAL A 1 100 ? 4.808 2.697 12.761 1.00 87.44 100 VAL A C 1
ATOM 759 O O . VAL A 1 100 ? 5.509 2.666 11.750 1.00 87.44 100 VAL A O 1
ATOM 762 N N . PHE A 1 101 ? 3.873 3.633 12.938 1.00 87.69 101 PHE A N 1
ATOM 763 C CA . PHE A 1 101 ? 3.593 4.678 11.948 1.00 87.69 101 PHE A CA 1
ATOM 764 C C . PHE A 1 101 ? 4.855 5.471 11.568 1.00 87.69 101 PHE A C 1
ATOM 766 O O . PHE A 1 101 ? 5.183 5.603 10.384 1.00 87.69 101 PHE A O 1
ATOM 773 N N . GLU A 1 102 ? 5.611 5.939 12.559 1.00 88.75 102 GLU A N 1
ATOM 774 C CA . GLU A 1 102 ? 6.841 6.695 12.344 1.00 88.75 102 GLU A CA 1
ATOM 775 C C . GLU A 1 102 ? 7.924 5.876 11.643 1.00 88.75 102 GLU A C 1
ATOM 777 O O . GLU A 1 102 ? 8.630 6.409 10.789 1.00 88.75 102 GLU A O 1
ATOM 782 N N . SER A 1 103 ? 8.064 4.588 11.961 1.00 87.31 103 SER A N 1
ATOM 783 C CA . SER A 1 103 ? 9.052 3.706 11.333 1.00 87.31 103 SER A CA 1
ATOM 784 C C . SER A 1 103 ? 8.792 3.547 9.831 1.00 87.31 103 SER A C 1
ATOM 786 O O . SER A 1 103 ? 9.724 3.619 9.019 1.00 87.31 103 SER A O 1
ATOM 788 N N . PHE A 1 104 ? 7.518 3.425 9.438 1.00 86.38 104 PHE A N 1
ATOM 789 C CA . PHE A 1 104 ? 7.114 3.388 8.037 1.00 86.38 104 PHE A CA 1
ATOM 790 C C . PHE A 1 104 ? 7.390 4.741 7.372 1.00 86.38 104 PHE A C 1
ATOM 792 O O . PHE A 1 104 ? 8.051 4.780 6.336 1.00 86.38 104 PHE A O 1
ATOM 799 N N . CYS A 1 105 ? 6.988 5.855 7.986 1.00 87.75 105 CYS A N 1
ATOM 800 C CA . CYS A 1 105 ? 7.251 7.204 7.472 1.00 87.75 105 CYS A CA 1
ATOM 801 C C . CYS A 1 105 ? 8.758 7.482 7.278 1.00 87.75 105 CYS A C 1
ATOM 803 O O . CYS A 1 105 ? 9.181 7.894 6.191 1.00 87.75 105 CYS A O 1
ATOM 805 N N . LYS A 1 106 ? 9.592 7.148 8.273 1.00 87.69 106 LYS A N 1
ATOM 806 C CA . LYS A 1 106 ? 11.061 7.279 8.236 1.00 87.69 106 LYS A CA 1
ATOM 807 C C . LYS A 1 106 ? 11.679 6.451 7.109 1.00 87.69 106 LYS A C 1
ATOM 809 O O . LYS A 1 106 ? 12.530 6.957 6.378 1.00 87.69 106 LYS A O 1
ATOM 814 N N . THR A 1 107 ? 11.210 5.219 6.899 1.00 85.50 107 THR A N 1
ATOM 815 C CA . THR A 1 107 ? 11.737 4.339 5.839 1.00 85.50 107 THR A CA 1
ATOM 816 C C . THR A 1 107 ? 11.538 4.923 4.438 1.00 85.50 107 THR A C 1
ATOM 818 O O . THR A 1 107 ? 12.419 4.802 3.586 1.00 85.50 107 THR A O 1
ATOM 821 N N . TYR A 1 108 ? 10.415 5.605 4.200 1.00 83.19 108 TYR A N 1
ATOM 822 C CA . TYR A 1 108 ? 10.130 6.258 2.916 1.00 83.19 108 TYR A CA 1
ATOM 823 C C . TYR A 1 108 ? 10.566 7.727 2.860 1.00 83.19 108 TYR A C 1
ATOM 825 O O . TYR A 1 108 ? 10.293 8.391 1.861 1.00 83.19 108 TYR A O 1
ATOM 833 N N . ARG A 1 109 ? 11.264 8.232 3.890 1.00 85.00 109 ARG A N 1
ATOM 834 C CA . ARG A 1 109 ? 11.687 9.639 4.021 1.00 85.00 109 ARG A CA 1
ATOM 835 C C . ARG A 1 109 ? 10.512 10.624 3.906 1.00 85.00 109 ARG A C 1
ATOM 837 O O . ARG A 1 109 ? 10.633 11.675 3.282 1.00 85.00 109 ARG A O 1
ATOM 844 N N . GLN A 1 110 ? 9.362 10.266 4.475 1.00 83.56 110 GLN A N 1
ATOM 845 C CA . GLN A 1 110 ? 8.150 11.090 4.488 1.00 83.56 110 GLN A CA 1
ATOM 846 C C . GLN A 1 110 ? 7.808 11.502 5.923 1.00 83.56 110 GLN A C 1
ATOM 848 O O . GLN A 1 110 ? 8.045 10.746 6.858 1.00 83.56 110 GLN A O 1
ATOM 853 N N . THR A 1 111 ? 7.241 12.697 6.096 1.00 82.50 111 THR A N 1
ATOM 854 C CA . THR A 1 111 ? 6.738 13.177 7.398 1.00 82.50 111 THR A CA 1
ATOM 855 C C . THR A 1 111 ? 5.336 12.662 7.715 1.00 82.50 111 THR A C 1
ATOM 857 O O . THR A 1 111 ? 4.983 12.526 8.878 1.00 82.50 111 THR A O 1
ATOM 860 N N . ALA A 1 112 ? 4.555 12.350 6.681 1.00 86.38 112 ALA A N 1
ATOM 861 C CA . ALA A 1 112 ? 3.188 11.858 6.776 1.00 86.38 112 ALA A CA 1
ATOM 862 C C . ALA A 1 112 ? 2.994 10.681 5.817 1.00 86.38 112 ALA A C 1
ATOM 864 O O . ALA A 1 112 ? 3.657 10.597 4.777 1.00 86.38 112 ALA A O 1
ATOM 865 N N . MET A 1 113 ? 2.074 9.779 6.155 1.00 88.19 113 MET A N 1
ATOM 866 C CA . MET A 1 113 ? 1.863 8.552 5.396 1.00 88.19 113 MET A CA 1
ATOM 867 C C . MET A 1 113 ? 1.109 8.850 4.098 1.00 88.19 113 MET A C 1
ATOM 869 O O . MET A 1 113 ? 0.153 9.620 4.084 1.00 88.19 113 MET A O 1
ATOM 873 N N . THR A 1 114 ? 1.537 8.247 2.992 1.00 91.62 114 THR A N 1
ATOM 874 C CA . THR A 1 114 ? 0.866 8.339 1.683 1.00 91.62 114 THR A CA 1
ATOM 875 C C . THR A 1 114 ? 0.130 7.038 1.364 1.00 91.62 114 THR A C 1
ATOM 877 O O . THR A 1 114 ? 0.443 5.997 1.939 1.00 91.62 114 THR A O 1
ATOM 880 N N . ASN A 1 115 ? -0.805 7.060 0.406 1.00 90.94 115 ASN A N 1
ATOM 881 C CA . ASN A 1 115 ? -1.564 5.865 0.000 1.00 90.94 115 ASN A CA 1
ATOM 882 C C . ASN A 1 115 ? -0.639 4.688 -0.379 1.00 90.94 115 ASN A C 1
ATOM 884 O O . ASN A 1 115 ? -0.857 3.558 0.045 1.00 90.94 115 ASN A O 1
ATOM 888 N N . VAL A 1 116 ? 0.465 4.958 -1.084 1.00 89.12 116 VAL A N 1
ATOM 889 C CA . VAL A 1 116 ? 1.447 3.926 -1.468 1.00 89.12 116 VAL A CA 1
ATOM 890 C C . VAL A 1 116 ? 2.091 3.276 -0.239 1.00 89.12 116 VAL A C 1
ATOM 892 O O . VAL A 1 116 ? 2.247 2.053 -0.187 1.00 89.12 116 VAL A O 1
ATOM 895 N N . VAL A 1 117 ? 2.443 4.085 0.763 1.00 89.56 117 VAL A N 1
ATOM 896 C CA . VAL A 1 117 ? 3.016 3.601 2.026 1.00 89.56 117 VAL A CA 1
ATOM 897 C C . VAL A 1 117 ? 1.967 2.831 2.826 1.00 89.56 117 VAL A C 1
ATOM 899 O O . VAL A 1 117 ? 2.286 1.766 3.342 1.00 89.56 117 VAL A O 1
ATOM 902 N N . TRP A 1 118 ? 0.714 3.293 2.854 1.00 91.31 118 TRP A N 1
ATOM 903 C CA . TRP A 1 118 ? -0.409 2.587 3.480 1.00 91.31 118 TRP A CA 1
ATOM 904 C C . TRP A 1 118 ? -0.678 1.223 2.831 1.00 91.31 118 TRP A C 1
ATOM 906 O O . TRP A 1 118 ? -0.777 0.206 3.516 1.00 91.31 118 TRP A O 1
ATOM 916 N N . ALA A 1 119 ? -0.712 1.156 1.502 1.00 90.81 119 ALA A N 1
ATOM 917 C CA . ALA A 1 119 ? -0.903 -0.099 0.786 1.00 90.81 119 ALA A CA 1
ATOM 918 C C . ALA A 1 119 ? 0.226 -1.097 1.067 1.00 90.81 119 ALA A C 1
ATOM 920 O O . ALA A 1 119 ? -0.017 -2.302 1.211 1.00 90.81 119 ALA A O 1
ATOM 921 N N . LYS A 1 120 ? 1.462 -0.602 1.193 1.00 88.56 120 LYS A N 1
ATOM 922 C CA . LYS A 1 120 ? 2.594 -1.426 1.609 1.00 88.56 120 LYS A CA 1
ATOM 923 C C . LYS A 1 120 ? 2.509 -1.829 3.080 1.00 88.56 120 LYS A C 1
ATOM 925 O O . LYS A 1 120 ? 2.754 -2.992 3.376 1.00 88.56 120 LYS A O 1
ATOM 930 N N . PHE A 1 121 ? 2.085 -0.938 3.966 1.00 90.12 121 PHE A N 1
ATOM 931 C CA . PHE A 1 121 ? 1.824 -1.249 5.367 1.00 90.12 121 PHE A CA 1
ATOM 932 C C . PHE A 1 121 ? 0.805 -2.388 5.505 1.00 90.12 121 PHE A C 1
ATOM 934 O O . PHE A 1 121 ? 1.097 -3.378 6.167 1.00 90.12 121 PHE A O 1
ATOM 941 N N . CYS A 1 122 ? -0.333 -2.339 4.802 1.00 90.69 122 CYS A N 1
ATOM 942 C CA . CYS A 1 122 ? -1.316 -3.429 4.829 1.00 90.69 122 CYS A CA 1
ATOM 943 C C . CYS A 1 122 ? -0.740 -4.767 4.342 1.00 90.69 122 CYS A C 1
ATOM 945 O O . CYS A 1 122 ? -1.157 -5.829 4.809 1.00 90.69 122 CYS A O 1
ATOM 947 N N . LYS A 1 123 ? 0.212 -4.724 3.402 1.00 88.69 123 LYS A N 1
ATOM 948 C CA . LYS A 1 123 ? 0.908 -5.909 2.889 1.00 88.69 123 LYS A CA 1
ATOM 949 C C . LYS A 1 123 ? 1.911 -6.465 3.893 1.00 88.69 123 LYS A C 1
ATOM 951 O O . LYS A 1 123 ? 1.891 -7.666 4.149 1.00 88.69 123 LYS A O 1
ATOM 956 N N . ASP A 1 124 ? 2.751 -5.602 4.447 1.00 87.81 124 ASP A N 1
ATOM 957 C CA . ASP A 1 124 ? 3.807 -5.955 5.394 1.00 87.81 124 ASP A CA 1
ATOM 958 C C . ASP A 1 124 ? 3.211 -6.441 6.727 1.00 87.81 124 ASP A C 1
ATOM 960 O O . ASP A 1 124 ? 3.637 -7.465 7.252 1.00 87.81 124 ASP A O 1
ATOM 964 N N . ALA A 1 125 ? 2.140 -5.797 7.201 1.00 88.62 125 ALA A N 1
ATOM 965 C CA . ALA A 1 125 ? 1.363 -6.209 8.371 1.00 88.62 125 ALA A CA 1
ATOM 966 C C . ALA A 1 125 ? 0.429 -7.409 8.111 1.00 88.62 125 ALA A C 1
ATOM 968 O O . ALA A 1 125 ? -0.316 -7.808 9.000 1.00 88.62 125 ALA A O 1
ATOM 969 N N . LYS A 1 126 ? 0.435 -7.978 6.893 1.00 87.06 126 LYS A N 1
ATOM 970 C CA . LYS A 1 126 ? -0.385 -9.136 6.485 1.00 87.06 126 LYS A CA 1
ATOM 971 C C . LYS A 1 126 ? -1.881 -8.973 6.789 1.00 87.06 126 LYS A C 1
ATOM 973 O O . LYS A 1 126 ? -2.574 -9.931 7.114 1.00 87.06 126 LYS A O 1
ATOM 978 N N . LEU A 1 127 ? -2.414 -7.765 6.607 1.00 86.88 127 LEU A N 1
ATOM 979 C CA . LEU A 1 127 ? -3.817 -7.463 6.900 1.00 86.88 127 LEU A CA 1
ATOM 980 C C . LEU A 1 127 ? -4.795 -8.027 5.859 1.00 86.88 127 LEU A C 1
ATOM 982 O O . LEU A 1 127 ? -6.002 -7.979 6.089 1.00 86.88 127 LEU A O 1
ATOM 986 N N . PHE A 1 128 ? -4.321 -8.566 4.740 1.00 87.62 128 PHE A N 1
ATOM 987 C CA . PHE A 1 128 ? -5.179 -9.150 3.713 1.00 87.62 128 PHE A CA 1
ATOM 988 C C . PHE A 1 128 ? -5.809 -10.469 4.168 1.00 87.62 128 PHE A C 1
ATOM 990 O O . PHE A 1 128 ? -5.118 -11.377 4.620 1.00 87.62 128 PHE A O 1
ATOM 997 N N . ASN A 1 129 ? -7.123 -10.594 3.991 1.00 85.12 129 ASN A N 1
ATOM 998 C CA . ASN A 1 129 ? -7.857 -11.843 4.199 1.00 85.12 129 ASN A CA 1
ATOM 999 C C . ASN A 1 129 ? -8.901 -12.031 3.080 1.00 85.12 129 ASN A C 1
ATOM 1001 O O . ASN A 1 129 ? -8.957 -11.254 2.128 1.00 85.12 129 ASN A O 1
ATOM 1005 N N . ALA A 1 130 ? -9.751 -13.056 3.182 1.00 84.56 130 ALA A N 1
ATOM 1006 C CA . ALA A 1 130 ? -10.805 -13.288 2.191 1.00 84.56 130 ALA A CA 1
ATOM 1007 C C . ALA A 1 130 ? -11.811 -12.118 2.074 1.00 84.56 130 ALA A C 1
ATOM 1009 O O . ALA A 1 130 ? -12.362 -11.891 0.995 1.00 84.56 130 ALA A O 1
ATOM 1010 N N . LYS A 1 131 ? -12.026 -11.369 3.167 1.00 86.00 131 LYS A N 1
ATOM 1011 C CA . LYS A 1 131 ? -12.971 -10.243 3.269 1.00 86.00 131 LYS A CA 1
ATOM 1012 C C . LYS A 1 131 ? -12.352 -8.879 2.924 1.00 86.00 131 LYS A C 1
ATOM 1014 O O . LYS A 1 131 ? -13.073 -7.976 2.524 1.00 86.00 131 LYS A O 1
ATOM 1019 N N . PHE A 1 132 ? -11.040 -8.730 3.082 1.00 89.31 132 PHE A N 1
ATOM 1020 C CA . PHE A 1 132 ? -10.280 -7.499 2.905 1.00 89.31 132 PHE A CA 1
ATOM 1021 C C . PHE A 1 132 ? -9.218 -7.720 1.833 1.00 89.31 132 PHE A C 1
ATOM 1023 O O . PHE A 1 132 ? -8.159 -8.304 2.090 1.00 89.31 132 PHE A O 1
ATOM 1030 N N . LYS A 1 133 ? -9.531 -7.284 0.610 1.00 91.88 133 LYS A N 1
ATOM 1031 C CA . LYS A 1 133 ? -8.704 -7.491 -0.583 1.00 91.88 133 LYS A CA 1
ATOM 1032 C C . LYS A 1 133 ? -7.935 -6.216 -0.941 1.00 91.88 133 LYS A C 1
ATOM 1034 O O . LYS A 1 133 ? -8.167 -5.144 -0.398 1.00 91.88 133 LYS A O 1
ATOM 1039 N N . LYS A 1 134 ? -7.030 -6.321 -1.920 1.00 89.38 134 LYS A N 1
ATOM 1040 C CA . LYS A 1 134 ? -6.269 -5.181 -2.469 1.00 89.38 134 LYS A CA 1
ATOM 1041 C C . LYS A 1 134 ? -7.122 -3.939 -2.802 1.00 89.38 134 LYS A C 1
ATOM 1043 O O . LYS A 1 134 ? -6.721 -2.867 -2.367 1.00 89.38 134 LYS A O 1
ATOM 1048 N N . PRO A 1 135 ? -8.266 -4.035 -3.513 1.00 91.44 135 PRO A N 1
ATOM 1049 C CA . PRO A 1 135 ? -9.082 -2.851 -3.802 1.00 91.44 135 PRO A CA 1
ATOM 1050 C C . PRO A 1 135 ? -9.742 -2.242 -2.554 1.00 91.44 135 PRO A C 1
ATOM 1052 O O . PRO A 1 135 ? -9.979 -1.038 -2.522 1.00 91.44 135 PRO A O 1
ATOM 1055 N N . ASP A 1 136 ? -9.997 -3.031 -1.503 1.00 90.50 136 ASP A N 1
ATOM 1056 C CA . ASP A 1 136 ? -10.592 -2.508 -0.267 1.00 90.50 136 ASP A CA 1
ATOM 1057 C C . ASP A 1 136 ? -9.640 -1.568 0.487 1.00 90.50 136 ASP A C 1
ATOM 1059 O O . ASP A 1 136 ? -10.105 -0.667 1.182 1.00 90.50 136 ASP A O 1
ATOM 1063 N N . VAL A 1 137 ? -8.322 -1.743 0.333 1.00 93.06 137 VAL A N 1
ATOM 1064 C CA . VAL A 1 137 ? -7.303 -0.857 0.926 1.00 93.06 137 VAL A CA 1
ATOM 1065 C C . VAL A 1 137 ? -7.481 0.574 0.436 1.00 93.06 137 VAL A C 1
ATOM 1067 O O . VAL A 1 137 ? -7.469 1.506 1.241 1.00 93.06 137 VAL A O 1
ATOM 1070 N N . ASP A 1 138 ? -7.679 0.730 -0.872 1.00 91.38 138 ASP A N 1
ATOM 1071 C CA . ASP A 1 138 ? -7.880 2.035 -1.492 1.00 91.38 138 ASP A CA 1
ATOM 1072 C C . ASP A 1 138 ? -9.256 2.609 -1.130 1.00 91.38 138 ASP A C 1
ATOM 1074 O O . ASP A 1 138 ? -9.355 3.773 -0.761 1.00 91.38 138 ASP A O 1
ATOM 1078 N N . MET A 1 139 ? -10.306 1.776 -1.074 1.00 92.38 139 MET A N 1
ATOM 1079 C CA . MET A 1 139 ? -11.619 2.212 -0.576 1.00 92.38 139 MET A CA 1
ATOM 1080 C C . MET A 1 139 ? -11.570 2.751 0.859 1.00 92.38 139 MET A C 1
ATOM 1082 O O . MET A 1 139 ? -12.245 3.735 1.162 1.00 92.38 139 MET A O 1
ATOM 1086 N N . VAL A 1 140 ? -10.827 2.103 1.763 1.00 93.12 140 VAL A N 1
ATOM 1087 C CA . VAL A 1 140 ? -10.668 2.585 3.147 1.00 93.12 140 VAL A CA 1
ATOM 1088 C C . VAL A 1 140 ? -9.884 3.896 3.163 1.00 93.12 140 VAL A C 1
ATOM 1090 O O . VAL A 1 140 ? -10.282 4.826 3.864 1.00 93.12 140 VAL A O 1
ATOM 1093 N N . TRP A 1 141 ? -8.841 4.011 2.335 1.00 92.38 141 TRP A N 1
ATOM 1094 C CA . TRP A 1 141 ? -8.100 5.259 2.178 1.00 92.38 141 TRP A CA 1
ATOM 1095 C C . TRP A 1 141 ? -8.999 6.404 1.705 1.00 92.38 141 TRP A C 1
ATOM 1097 O O . TRP A 1 141 ? -9.055 7.442 2.359 1.00 92.38 141 TRP A O 1
ATOM 1107 N N . SER A 1 142 ? -9.753 6.219 0.618 1.00 93.00 142 SER A N 1
ATOM 1108 C CA . SER A 1 142 ? -10.631 7.259 0.067 1.00 93.00 142 SER A CA 1
ATOM 1109 C C . SER A 1 142 ? -11.687 7.733 1.068 1.00 93.00 142 SER A C 1
ATOM 1111 O O . SER A 1 142 ? -12.033 8.911 1.069 1.00 93.00 142 SER A O 1
ATOM 1113 N N . LYS A 1 143 ? -12.178 6.843 1.940 1.00 91.88 143 LYS A N 1
ATOM 1114 C CA . LYS A 1 143 ? -13.164 7.193 2.975 1.00 91.88 143 LYS A CA 1
ATOM 1115 C C . LYS A 1 143 ? -12.602 8.100 4.069 1.00 91.88 143 LYS A C 1
ATOM 1117 O O . LYS A 1 143 ? -13.330 8.958 4.551 1.00 91.88 143 LYS A O 1
ATOM 1122 N N . VAL A 1 144 ? -11.344 7.906 4.467 1.00 90.69 144 VAL A N 1
ATOM 1123 C CA . VAL A 1 144 ? -10.738 8.633 5.600 1.00 90.69 144 VAL A CA 1
ATOM 1124 C C . VAL A 1 144 ? -9.920 9.840 5.134 1.00 90.69 144 VAL A C 1
ATOM 1126 O O . VAL A 1 144 ? -9.987 10.905 5.740 1.00 90.69 144 VAL A O 1
ATOM 1129 N N . ALA A 1 145 ? -9.156 9.694 4.049 1.00 87.62 145 ALA A N 1
ATOM 1130 C CA . ALA A 1 145 ? -8.296 10.747 3.510 1.00 87.62 145 ALA A CA 1
ATOM 1131 C C . ALA A 1 145 ? -9.053 11.734 2.605 1.00 87.62 145 ALA A C 1
ATOM 1133 O O . ALA A 1 145 ? -8.652 12.891 2.467 1.00 87.62 145 ALA A O 1
ATOM 1134 N N . GLY A 1 146 ? -10.141 11.297 1.960 1.00 87.25 146 GLY A N 1
ATOM 1135 C CA . GLY A 1 146 ? -10.879 12.114 1.000 1.00 87.25 146 GLY A CA 1
ATOM 1136 C C . GLY A 1 146 ? -9.981 12.606 -0.141 1.00 87.25 146 GLY A C 1
ATOM 1137 O O . GLY A 1 146 ? -9.522 11.818 -0.966 1.00 87.25 146 GLY A O 1
ATOM 1138 N N . LYS A 1 147 ? -9.735 13.923 -0.189 1.00 86.88 147 LYS A N 1
ATOM 1139 C CA . LYS A 1 147 ? -8.891 14.579 -1.210 1.00 86.88 147 LYS A CA 1
ATOM 1140 C C . LYS A 1 147 ? -7.414 14.692 -0.811 1.00 86.88 147 LYS A C 1
ATOM 1142 O O . LYS A 1 147 ? -6.596 15.131 -1.621 1.00 86.88 147 LYS A O 1
ATOM 1147 N N . GLU A 1 148 ? -7.058 14.340 0.420 1.00 87.50 148 GLU A N 1
ATOM 1148 C CA . GLU A 1 148 ? -5.692 14.482 0.911 1.00 87.50 148 GLU A CA 1
ATOM 1149 C C . GLU A 1 148 ? -4.783 13.352 0.416 1.00 87.50 148 GLU A C 1
ATOM 1151 O O . GLU A 1 148 ? -5.141 12.174 0.391 1.00 87.50 148 GLU A O 1
ATOM 1156 N N . LYS A 1 149 ? -3.561 13.726 0.024 1.00 85.50 149 LYS A N 1
ATOM 1157 C CA . LYS A 1 149 ? -2.541 12.783 -0.467 1.00 85.50 149 LYS A CA 1
ATOM 1158 C C . LYS A 1 149 ? -1.630 12.253 0.643 1.00 85.50 149 LYS A C 1
ATOM 1160 O O . LYS A 1 149 ? -0.930 11.264 0.428 1.00 85.50 149 LYS A O 1
ATOM 1165 N N . LYS A 1 150 ? -1.608 12.933 1.790 1.00 88.50 150 LYS A N 1
ATOM 1166 C CA . LYS A 1 150 ? -0.768 12.658 2.959 1.00 88.50 150 LYS A CA 1
ATOM 1167 C C . LYS A 1 150 ? -1.650 12.641 4.197 1.00 88.50 150 LYS A C 1
ATOM 1169 O O . LYS A 1 150 ? -2.618 13.390 4.242 1.00 88.50 150 LYS A O 1
ATOM 1174 N N . LEU A 1 151 ? -1.315 11.793 5.157 1.00 88.50 151 LEU A N 1
ATOM 1175 C CA . LEU A 1 151 ? -2.190 11.482 6.272 1.00 88.50 151 LEU A CA 1
ATOM 1176 C C . LEU A 1 151 ? -1.396 11.391 7.582 1.00 88.50 151 LEU A C 1
ATOM 1178 O O . LEU A 1 151 ? -0.352 10.733 7.636 1.00 88.50 151 LEU A O 1
ATOM 1182 N N . ASP A 1 152 ? -1.911 12.068 8.608 1.00 91.31 152 ASP A N 1
ATOM 1183 C CA . ASP A 1 152 ? -1.327 12.154 9.952 1.00 91.31 152 ASP A CA 1
ATOM 1184 C C . ASP A 1 152 ? -1.832 11.037 10.878 1.00 91.31 152 ASP A C 1
ATOM 1186 O O . ASP A 1 152 ? -2.832 10.370 10.603 1.00 91.31 152 ASP A O 1
ATOM 1190 N N . PHE A 1 153 ? -1.175 10.863 12.026 1.00 88.00 153 PHE A N 1
ATOM 1191 C CA . PHE A 1 153 ? -1.464 9.785 12.977 1.00 88.00 153 PHE A CA 1
ATOM 1192 C C . PHE A 1 153 ? -2.944 9.653 13.418 1.00 88.00 153 PHE A C 1
ATOM 1194 O O . PHE A 1 153 ? -3.454 8.530 13.410 1.00 88.00 153 PHE A O 1
ATOM 1201 N N . PRO A 1 154 ? -3.704 10.730 13.711 1.00 89.44 154 PRO A N 1
ATOM 1202 C CA . PRO A 1 154 ? -5.110 10.588 14.117 1.00 89.44 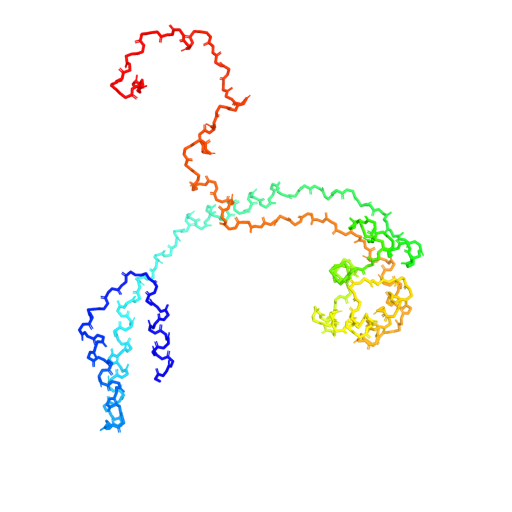154 PRO A CA 1
ATOM 1203 C C . PRO A 1 154 ? -5.981 9.954 13.026 1.00 89.44 154 PRO A C 1
ATOM 1205 O O . PRO A 1 154 ? -6.854 9.126 13.279 1.00 89.44 154 PRO A O 1
ATOM 1208 N N . LYS A 1 155 ? -5.706 10.299 11.766 1.00 89.88 155 LYS A N 1
ATOM 1209 C CA . LYS A 1 155 ? -6.403 9.709 10.623 1.00 89.88 155 LYS A CA 1
ATOM 1210 C C . LYS A 1 155 ? -5.955 8.266 10.390 1.00 89.88 155 LYS A C 1
ATOM 1212 O O . LYS A 1 155 ? -6.736 7.467 9.881 1.00 89.88 155 LYS A O 1
ATOM 1217 N N . PHE A 1 156 ? -4.726 7.909 10.769 1.00 90.00 156 PHE A N 1
ATOM 1218 C CA . PHE A 1 156 ? -4.219 6.541 10.658 1.00 90.00 156 PHE A CA 1
ATOM 1219 C C . PHE A 1 156 ? -4.991 5.584 11.576 1.00 90.00 156 PHE A C 1
ATOM 1221 O O . PHE A 1 156 ? -5.370 4.498 11.138 1.00 90.00 156 PHE A O 1
ATOM 1228 N N . GLN A 1 157 ? -5.347 6.019 12.787 1.00 90.50 157 GLN A N 1
ATOM 1229 C CA . GLN A 1 157 ? -6.266 5.269 13.654 1.00 90.50 157 GLN A CA 1
ATOM 1230 C C . GLN A 1 157 ? -7.642 5.083 12.990 1.00 90.50 157 GLN A C 1
ATOM 1232 O O . GLN A 1 157 ? -8.202 3.986 12.994 1.00 90.50 157 GLN A O 1
ATOM 1237 N N . GLY A 1 158 ? -8.147 6.117 12.306 1.00 90.69 158 GLY A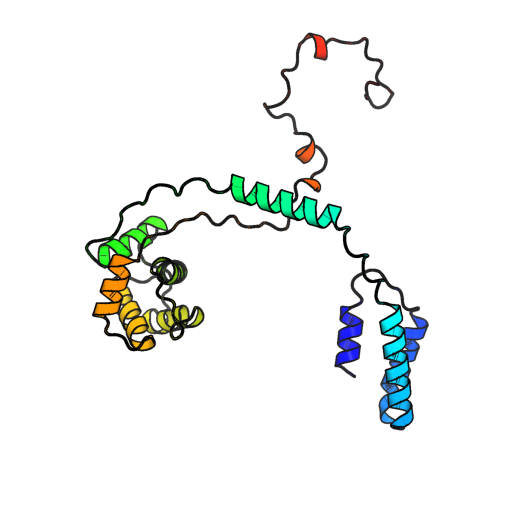 N 1
ATOM 1238 C CA . GLY A 1 158 ? -9.368 6.024 11.497 1.00 90.69 158 GLY A CA 1
ATOM 1239 C C . GLY A 1 158 ? -9.282 4.996 10.358 1.00 90.69 158 GLY A C 1
ATOM 1240 O O . GLY A 1 158 ? -10.258 4.297 10.079 1.00 90.69 158 GLY A O 1
ATOM 1241 N N . LEU A 1 159 ? -8.113 4.842 9.724 1.00 90.81 159 LEU A N 1
ATOM 1242 C CA . LEU A 1 159 ? -7.889 3.800 8.714 1.00 90.81 159 LEU A CA 1
ATOM 1243 C C . LEU A 1 159 ? -7.963 2.398 9.329 1.00 90.81 159 LEU A C 1
ATOM 1245 O O . LEU A 1 159 ? -8.594 1.516 8.746 1.00 90.81 159 LEU A O 1
ATOM 1249 N N . LEU A 1 160 ? -7.372 2.189 10.510 1.00 91.19 160 LEU A N 1
ATOM 1250 C CA . LEU A 1 160 ? -7.438 0.906 11.219 1.00 91.19 160 LEU A CA 1
ATOM 1251 C C . LEU A 1 160 ? -8.869 0.559 11.638 1.00 91.19 160 LEU A C 1
ATOM 1253 O O . LEU A 1 160 ? -9.303 -0.571 11.413 1.00 91.19 160 LEU A O 1
ATOM 1257 N N . ALA A 1 161 ? -9.639 1.538 12.117 1.00 91.31 161 ALA A N 1
ATOM 1258 C CA . ALA A 1 161 ? -11.067 1.369 12.379 1.00 91.31 161 ALA A CA 1
ATOM 1259 C C . ALA A 1 161 ? -11.848 0.996 11.101 1.00 91.31 161 ALA A C 1
ATOM 1261 O O . ALA A 1 161 ? -12.712 0.118 11.122 1.00 91.31 161 ALA A O 1
ATOM 1262 N N . GLY A 1 162 ? -11.504 1.592 9.954 1.00 90.75 162 GLY A N 1
ATOM 1263 C CA . GLY A 1 162 ? -12.078 1.229 8.654 1.00 90.75 162 GLY A CA 1
ATOM 1264 C C . GLY A 1 162 ? -11.752 -0.207 8.219 1.00 90.75 162 GLY A C 1
ATOM 1265 O O . GLY A 1 162 ? -12.611 -0.899 7.664 1.00 90.75 162 GLY A O 1
ATOM 1266 N N . VAL A 1 163 ? -10.535 -0.683 8.503 1.00 90.25 163 VAL A N 1
ATOM 1267 C CA . VAL A 1 163 ? -10.129 -2.080 8.271 1.00 90.25 163 VAL A CA 1
ATOM 1268 C C . VAL A 1 163 ? -10.879 -3.029 9.209 1.00 90.25 163 VAL A C 1
ATOM 1270 O O . VAL A 1 163 ? -11.375 -4.062 8.754 1.00 90.25 163 VAL A O 1
ATOM 1273 N N . ALA A 1 164 ? -11.011 -2.672 10.487 1.00 91.19 164 ALA A N 1
ATOM 1274 C CA . ALA A 1 164 ? -11.758 -3.429 11.490 1.00 91.19 164 ALA A CA 1
ATOM 1275 C C . ALA A 1 164 ? -13.232 -3.598 11.081 1.00 91.19 164 ALA A C 1
ATOM 1277 O O . ALA A 1 164 ? -13.729 -4.724 10.998 1.00 91.19 164 ALA A O 1
ATOM 1278 N N . ALA A 1 165 ? -13.886 -2.506 10.667 1.00 91.06 165 ALA A N 1
ATOM 1279 C CA . ALA A 1 165 ? -15.262 -2.515 10.170 1.00 91.06 165 ALA A CA 1
ATOM 1280 C C . ALA A 1 165 ? -15.446 -3.419 8.938 1.00 91.06 165 ALA A C 1
ATOM 1282 O O . ALA A 1 165 ? -16.444 -4.126 8.818 1.00 91.06 165 ALA A O 1
ATOM 1283 N N . LYS A 1 166 ? -14.470 -3.441 8.022 1.00 89.19 166 LYS A N 1
ATOM 1284 C CA . LYS A 1 166 ? -14.497 -4.322 6.842 1.00 89.19 166 LYS A CA 1
ATOM 1285 C C . LYS A 1 166 ? -14.268 -5.794 7.184 1.00 89.19 166 LYS A C 1
ATOM 1287 O O . LYS A 1 166 ? -14.829 -6.668 6.524 1.00 89.19 166 LYS A O 1
ATOM 1292 N N . LYS A 1 167 ? -13.442 -6.083 8.190 1.00 87.00 167 LYS A N 1
ATOM 1293 C CA . LYS A 1 167 ? -13.164 -7.455 8.636 1.00 87.00 167 LYS A CA 1
ATOM 1294 C C . LYS A 1 167 ? -14.255 -8.018 9.550 1.00 87.00 167 LYS A C 1
ATOM 1296 O O . LYS A 1 167 ? -14.431 -9.239 9.565 1.00 87.00 167 LYS A O 1
ATOM 1301 N N . GLY A 1 168 ? -14.992 -7.152 10.245 1.00 86.75 168 GLY A N 1
ATOM 1302 C CA . GLY A 1 168 ? -15.949 -7.531 11.284 1.00 86.75 168 GLY A CA 1
ATOM 1303 C C . GLY A 1 168 ? -15.253 -8.007 12.560 1.00 86.75 168 GLY A C 1
ATOM 1304 O O . GLY A 1 168 ? -15.700 -8.971 13.165 1.00 86.75 168 GLY A O 1
ATOM 1305 N N . ILE A 1 169 ? -14.120 -7.388 12.894 1.00 89.25 169 ILE A N 1
ATOM 1306 C CA . ILE A 1 169 ? -13.272 -7.699 14.055 1.00 89.25 169 ILE A CA 1
ATOM 1307 C C . ILE A 1 169 ? -13.164 -6.412 14.893 1.00 89.25 169 ILE A C 1
ATOM 1309 O O . ILE A 1 169 ? -13.177 -5.334 14.288 1.00 89.25 169 ILE A O 1
ATOM 1313 N N . PRO A 1 170 ? -13.079 -6.469 16.237 1.00 88.94 170 PRO A N 1
ATOM 1314 C CA . PRO A 1 170 ? -12.843 -5.278 17.053 1.00 88.94 170 PRO A CA 1
ATOM 1315 C C . PRO A 1 170 ? -11.523 -4.580 16.688 1.00 88.94 170 PRO A C 1
ATOM 1317 O O . PRO A 1 170 ? -10.558 -5.211 16.252 1.00 88.94 170 PRO A O 1
ATOM 1320 N N . ALA A 1 171 ? -11.480 -3.256 16.865 1.00 85.75 171 ALA A N 1
ATOM 1321 C CA . ALA A 1 171 ? -10.305 -2.450 16.528 1.00 85.75 171 ALA A CA 1
ATOM 1322 C C . ALA A 1 171 ? -9.058 -2.885 17.319 1.00 85.75 171 ALA A C 1
ATOM 1324 O O . ALA A 1 171 ? -7.984 -3.001 16.736 1.00 85.75 171 ALA A O 1
ATOM 1325 N N . GLU A 1 172 ? -9.224 -3.235 18.596 1.00 87.50 172 GLU A N 1
ATOM 1326 C CA . GLU A 1 172 ? -8.145 -3.675 19.492 1.00 87.50 172 GLU A CA 1
ATOM 1327 C C . GLU A 1 172 ? -7.410 -4.921 18.973 1.00 87.50 172 GLU A C 1
ATOM 1329 O O . GLU A 1 172 ? -6.181 -4.982 18.991 1.00 87.50 172 GLU A O 1
ATOM 1334 N N . GLU A 1 173 ? -8.139 -5.899 18.427 1.00 86.69 173 GLU A N 1
ATOM 1335 C CA . GLU A 1 173 ? -7.528 -7.096 17.837 1.00 86.69 173 GLU A CA 1
ATOM 1336 C C . GLU A 1 173 ? -6.729 -6.763 16.571 1.00 86.69 173 GLU A C 1
ATOM 1338 O O . GLU A 1 173 ? -5.678 -7.357 16.314 1.00 86.69 173 GLU A O 1
ATOM 1343 N N . VAL A 1 174 ? -7.197 -5.798 15.771 1.00 87.06 174 VAL A N 1
ATOM 1344 C CA . VAL A 1 174 ? -6.464 -5.334 14.585 1.00 87.06 174 VAL A CA 1
ATOM 1345 C C . VAL A 1 174 ? -5.184 -4.615 15.000 1.00 87.06 174 VAL A C 1
ATOM 1347 O O . VAL A 1 174 ? -4.143 -4.840 14.385 1.00 87.06 174 VAL A O 1
ATOM 1350 N N . GLU A 1 175 ? -5.236 -3.797 16.047 1.00 87.56 175 GLU A N 1
ATOM 1351 C CA . GLU A 1 175 ? -4.077 -3.090 16.594 1.00 87.56 175 GLU A CA 1
ATOM 1352 C C . GLU A 1 175 ? -3.036 -4.056 17.168 1.00 87.56 175 GLU A C 1
ATOM 1354 O O . GLU A 1 175 ? -1.866 -3.986 16.792 1.00 87.56 175 GLU A O 1
ATOM 1359 N N . ALA A 1 176 ? -3.455 -5.036 17.973 1.00 86.25 176 ALA A N 1
ATOM 1360 C CA . ALA A 1 176 ? -2.573 -6.087 18.482 1.00 86.25 176 ALA A CA 1
ATOM 1361 C C . ALA A 1 176 ? -1.934 -6.907 17.344 1.00 86.25 176 ALA A C 1
ATOM 1363 O O . ALA A 1 176 ? -0.749 -7.268 17.376 1.00 86.25 176 ALA A O 1
ATOM 1364 N N . HIS A 1 177 ? -2.702 -7.177 16.285 1.00 87.19 177 HIS A N 1
ATOM 1365 C CA . HIS A 1 177 ? -2.188 -7.875 15.114 1.00 87.19 177 HIS A CA 1
ATOM 1366 C C . HIS A 1 177 ? -1.159 -7.039 14.341 1.00 87.19 177 HIS A C 1
ATOM 1368 O O . HIS A 1 177 ? -0.136 -7.567 13.897 1.00 87.19 177 HIS A O 1
ATOM 1374 N N . VAL A 1 178 ? -1.401 -5.732 14.219 1.00 87.50 178 VAL A N 1
ATOM 1375 C CA . VAL A 1 178 ? -0.457 -4.776 13.637 1.00 87.50 178 VAL A CA 1
ATOM 1376 C C . VAL A 1 178 ? 0.827 -4.723 14.461 1.00 87.50 178 VAL A C 1
ATOM 1378 O O . VAL A 1 178 ? 1.891 -4.886 13.880 1.00 87.50 178 VAL A O 1
ATOM 1381 N N . LEU A 1 179 ? 0.765 -4.586 15.786 1.00 86.06 179 LEU A N 1
ATOM 1382 C CA . LEU A 1 179 ? 1.961 -4.519 16.640 1.00 86.06 179 LEU A CA 1
ATOM 1383 C C . LEU A 1 179 ? 2.857 -5.760 16.497 1.00 86.06 179 LEU A C 1
ATOM 1385 O O . LEU A 1 179 ? 4.081 -5.658 16.433 1.00 86.06 179 LEU A O 1
ATOM 1389 N N . SER A 1 180 ? 2.251 -6.942 16.373 1.00 83.94 180 SER A N 1
ATOM 1390 C CA . SER A 1 180 ? 2.992 -8.202 16.230 1.00 83.94 180 SER A CA 1
ATOM 1391 C C . SER A 1 180 ? 3.561 -8.441 14.822 1.00 83.94 180 SER A C 1
ATOM 1393 O O . SER A 1 180 ? 4.627 -9.050 14.684 1.00 83.94 180 SER A O 1
ATOM 1395 N N . ASN A 1 181 ? 2.877 -7.983 13.765 1.00 83.81 181 ASN A N 1
ATOM 1396 C CA . ASN A 1 181 ? 3.209 -8.347 12.378 1.00 83.81 181 ASN A CA 1
ATOM 1397 C C . ASN A 1 181 ? 3.721 -7.196 11.507 1.00 83.81 181 ASN A C 1
ATOM 1399 O O . ASN A 1 181 ? 4.360 -7.466 10.489 1.00 83.81 181 ASN A O 1
ATOM 1403 N N . ALA A 1 182 ? 3.462 -5.938 11.863 1.00 78.75 182 ALA A N 1
ATOM 1404 C CA . ALA A 1 182 ? 3.844 -4.779 11.066 1.00 78.75 182 ALA A CA 1
ATOM 1405 C C . ALA A 1 182 ? 5.346 -4.516 11.180 1.00 78.75 182 ALA A C 1
ATOM 1407 O O . ALA A 1 182 ? 5.814 -3.715 11.982 1.00 78.75 182 ALA A O 1
ATOM 1408 N N . LYS A 1 183 ? 6.113 -5.204 10.336 1.00 80.12 183 LYS A N 1
ATOM 1409 C CA . LYS A 1 183 ? 7.553 -5.003 10.184 1.00 80.12 183 LYS A CA 1
ATOM 1410 C C . LYS A 1 183 ? 7.819 -4.434 8.805 1.00 80.12 183 LYS A C 1
ATOM 1412 O O . LYS A 1 183 ? 7.399 -5.019 7.809 1.00 80.12 183 LYS A O 1
ATOM 1417 N N . VAL A 1 184 ? 8.526 -3.308 8.740 1.00 78.44 184 VAL A N 1
ATOM 1418 C CA . VAL A 1 184 ? 8.844 -2.667 7.462 1.00 78.44 184 VAL A CA 1
ATOM 1419 C C . VAL A 1 184 ? 9.741 -3.593 6.648 1.00 78.44 184 VAL A C 1
ATOM 1421 O O . VAL A 1 184 ? 10.912 -3.791 6.976 1.00 78.44 184 VAL A O 1
ATOM 1424 N N . SER 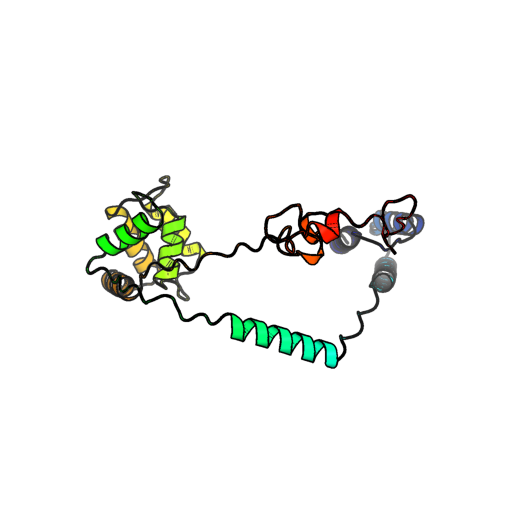A 1 185 ? 9.201 -4.168 5.573 1.00 74.94 185 SER A N 1
ATOM 1425 C CA . SER A 1 185 ? 9.954 -5.081 4.720 1.00 74.94 185 SER A CA 1
ATOM 1426 C C . SER A 1 185 ? 10.377 -4.353 3.443 1.00 74.94 185 SER A C 1
ATOM 1428 O O . SER A 1 185 ? 9.595 -4.069 2.531 1.00 74.94 185 SER A O 1
ATOM 1430 N N . SER A 1 186 ? 11.655 -3.986 3.361 1.00 68.00 186 SER A N 1
ATOM 1431 C CA . SER A 1 186 ? 12.248 -3.453 2.130 1.00 68.00 186 SER A CA 1
ATOM 1432 C C . SER A 1 186 ? 13.094 -4.529 1.463 1.00 68.00 186 SER A C 1
ATOM 1434 O O . SER A 1 186 ? 14.320 -4.472 1.437 1.00 68.00 186 SER A O 1
ATOM 1436 N N . SER A 1 187 ? 12.428 -5.555 0.934 1.00 64.38 187 SER A N 1
ATOM 1437 C CA . SER A 1 187 ? 13.057 -6.389 -0.088 1.00 64.38 187 SER A CA 1
ATOM 1438 C C . SER A 1 187 ? 13.065 -5.554 -1.363 1.00 64.38 187 SER A C 1
ATOM 1440 O O . SER A 1 187 ? 12.001 -5.269 -1.913 1.00 64.38 187 SER A O 1
ATOM 1442 N N . GLY A 1 188 ? 14.237 -5.043 -1.750 1.00 61.28 188 GLY A N 1
ATOM 1443 C CA . GLY A 1 188 ? 14.369 -4.161 -2.907 1.00 61.28 188 GLY A CA 1
ATOM 1444 C C . GLY A 1 188 ? 13.666 -4.754 -4.127 1.00 61.28 188 GLY A C 1
ATOM 1445 O O . GLY A 1 188 ? 13.925 -5.895 -4.509 1.00 61.28 188 GLY A O 1
ATOM 1446 N N . THR A 1 189 ? 12.759 -3.988 -4.731 1.00 56.50 189 THR A N 1
ATOM 1447 C CA . THR A 1 189 ? 12.101 -4.392 -5.970 1.00 56.50 189 THR A CA 1
ATOM 1448 C C . THR A 1 189 ? 13.150 -4.372 -7.075 1.00 56.50 189 THR A C 1
ATOM 1450 O O . THR A 1 189 ? 13.585 -3.301 -7.497 1.00 56.50 189 THR A O 1
ATOM 1453 N N . LYS A 1 190 ? 13.579 -5.545 -7.547 1.00 57.28 190 LYS A N 1
ATOM 1454 C CA . LYS A 1 190 ? 14.278 -5.631 -8.830 1.00 57.28 190 LYS A CA 1
ATOM 1455 C C . LYS A 1 190 ? 13.233 -5.367 -9.907 1.00 57.28 190 LYS A C 1
ATOM 1457 O O . LYS A 1 190 ? 12.366 -6.203 -10.136 1.00 57.28 190 LYS A O 1
ATOM 1462 N N . GLY A 1 191 ? 13.250 -4.159 -10.464 1.00 51.38 191 GLY A N 1
ATOM 1463 C CA . GLY A 1 191 ? 12.458 -3.849 -11.644 1.00 51.38 191 GLY A CA 1
ATOM 1464 C C . GLY A 1 191 ? 12.979 -4.692 -12.797 1.00 51.38 191 GLY A C 1
ATOM 1465 O O . GLY A 1 191 ? 14.161 -4.609 -13.112 1.00 51.38 191 GLY A O 1
ATOM 1466 N N . GLU A 1 192 ? 12.118 -5.520 -13.374 1.00 53.38 192 GLU A N 1
ATOM 1467 C CA . GLU A 1 192 ? 12.428 -6.245 -14.600 1.00 53.38 192 GLU A CA 1
ATOM 1468 C C . GLU A 1 192 ? 12.206 -5.275 -15.759 1.00 53.38 192 GLU A C 1
ATOM 1470 O O . GLU A 1 192 ? 11.082 -4.860 -16.061 1.00 53.38 192 GLU A O 1
ATOM 1475 N N . SER A 1 193 ? 13.309 -4.803 -16.327 1.00 59.97 193 SER A N 1
ATOM 1476 C CA . SER A 1 193 ? 13.314 -3.866 -17.433 1.00 59.97 193 SER A CA 1
ATOM 1477 C C . SER A 1 193 ? 13.407 -4.669 -18.719 1.00 59.97 193 SER A C 1
ATOM 1479 O O . SER A 1 193 ? 14.487 -5.091 -19.132 1.00 59.97 193 SER A O 1
ATOM 1481 N N . ARG A 1 194 ? 12.257 -4.841 -19.385 1.00 57.91 194 ARG A N 1
ATOM 1482 C CA . ARG A 1 194 ? 12.122 -5.592 -20.648 1.00 57.91 194 ARG A CA 1
ATOM 1483 C C . ARG A 1 194 ? 13.187 -5.237 -21.699 1.00 57.91 194 ARG A C 1
ATOM 1485 O O . ARG A 1 194 ? 13.511 -6.080 -22.524 1.00 57.91 194 ARG A O 1
ATOM 1492 N N . PHE A 1 195 ? 13.708 -4.010 -21.684 1.00 61.41 195 PHE A N 1
ATOM 1493 C CA . PHE A 1 195 ? 14.662 -3.512 -22.677 1.00 61.41 195 PHE A CA 1
ATOM 1494 C C . PHE A 1 195 ? 16.141 -3.619 -22.269 1.00 61.41 195 PHE A C 1
ATOM 1496 O O . PHE A 1 195 ? 16.999 -3.448 -23.128 1.00 61.41 195 PHE A O 1
ATOM 1503 N N . TYR A 1 196 ? 16.465 -3.886 -20.998 1.00 64.56 196 TYR A N 1
ATOM 1504 C CA . TYR A 1 196 ? 17.845 -3.761 -20.492 1.00 64.56 196 TYR A CA 1
ATOM 1505 C C . TYR A 1 196 ? 18.395 -5.003 -19.779 1.00 64.56 196 TYR A C 1
ATOM 1507 O O . TYR A 1 196 ? 19.589 -5.040 -19.477 1.00 64.56 196 TYR A O 1
ATOM 1515 N N . ASP A 1 197 ? 17.565 -6.017 -19.535 1.00 66.81 197 ASP A N 1
ATOM 1516 C CA . ASP A 1 197 ? 17.993 -7.241 -18.848 1.00 66.81 197 ASP A CA 1
ATOM 1517 C C . ASP A 1 197 ? 18.607 -8.286 -19.793 1.00 66.81 197 ASP A C 1
ATOM 1519 O O . ASP A 1 197 ? 19.450 -9.085 -19.372 1.00 66.81 197 ASP A O 1
ATOM 1523 N N . ASP A 1 198 ? 18.274 -8.244 -21.088 1.00 70.38 198 ASP A N 1
ATOM 1524 C CA . ASP A 1 198 ? 18.871 -9.138 -22.078 1.00 70.38 198 ASP A CA 1
ATOM 1525 C C . ASP A 1 198 ? 20.211 -8.601 -22.605 1.00 70.38 198 ASP A C 1
ATOM 1527 O O . ASP A 1 198 ? 20.315 -7.971 -23.660 1.00 70.38 198 ASP A O 1
ATOM 1531 N N . LYS A 1 199 ? 21.277 -8.903 -21.860 1.00 68.81 199 LYS A N 1
ATOM 1532 C CA . LYS A 1 199 ? 22.657 -8.596 -22.266 1.00 68.81 199 LYS A CA 1
ATOM 1533 C C . LYS A 1 199 ? 23.116 -9.370 -23.504 1.00 68.81 199 LYS A C 1
ATOM 1535 O O . LYS A 1 199 ? 24.164 -9.040 -24.054 1.00 68.81 199 LYS A O 1
ATOM 1540 N N . SER A 1 200 ? 22.377 -10.390 -23.950 1.00 71.50 200 SER A N 1
ATOM 1541 C CA . SER A 1 200 ? 22.717 -11.123 -25.175 1.00 71.50 200 SER A CA 1
ATOM 1542 C C . SER A 1 200 ? 22.450 -10.299 -26.440 1.00 71.50 200 SER A C 1
ATOM 1544 O O . SER A 1 200 ? 23.121 -10.506 -27.450 1.00 71.50 200 SER A O 1
ATOM 1546 N N . GLN A 1 201 ? 21.555 -9.306 -26.353 1.00 71.31 201 GLN A N 1
ATOM 1547 C CA . GLN A 1 201 ? 21.280 -8.340 -27.421 1.00 71.31 201 GLN A CA 1
ATOM 1548 C C . GLN A 1 201 ? 22.252 -7.155 -27.441 1.00 71.31 201 GLN A C 1
ATOM 1550 O O . GLN A 1 201 ? 22.173 -6.307 -28.328 1.00 71.31 201 GLN A O 1
ATOM 1555 N N . TRP A 1 202 ? 23.172 -7.061 -26.478 1.00 77.31 202 TRP A N 1
ATOM 1556 C CA . TRP A 1 202 ? 24.158 -5.986 -26.473 1.00 77.31 202 TRP A CA 1
ATOM 1557 C C . TRP A 1 202 ? 25.174 -6.213 -27.594 1.00 77.31 202 TRP A C 1
ATOM 1559 O O . TRP A 1 202 ? 25.689 -7.314 -27.782 1.00 77.31 202 TRP A O 1
ATOM 1569 N N . THR A 1 203 ? 25.492 -5.156 -28.336 1.00 80.06 203 THR A N 1
ATOM 1570 C CA . THR A 1 203 ? 26.483 -5.170 -29.420 1.00 80.06 203 THR A CA 1
ATOM 1571 C C . THR A 1 203 ? 27.553 -4.105 -29.189 1.00 80.06 203 THR A C 1
ATOM 1573 O O . THR A 1 203 ? 27.349 -3.149 -28.440 1.00 80.06 203 THR A O 1
ATOM 1576 N N . GLY A 1 204 ? 28.709 -4.244 -29.844 1.00 78.38 204 GLY A N 1
ATOM 1577 C CA . GLY A 1 204 ? 29.791 -3.254 -29.776 1.00 78.38 204 GLY A CA 1
ATOM 1578 C C . GLY A 1 204 ? 30.422 -3.136 -28.383 1.00 78.38 204 GLY A C 1
ATOM 1579 O O . GLY A 1 204 ? 30.613 -4.138 -27.693 1.00 78.38 204 GLY A O 1
ATOM 1580 N N . ALA A 1 205 ? 30.735 -1.908 -27.960 1.00 74.38 205 ALA A N 1
ATOM 1581 C CA . ALA A 1 205 ? 31.421 -1.622 -26.693 1.00 74.38 205 ALA A CA 1
ATOM 1582 C C . ALA A 1 205 ? 30.632 -2.060 -25.443 1.00 74.38 205 ALA A C 1
ATOM 1584 O O . ALA A 1 205 ? 31.226 -2.366 -24.414 1.00 74.38 205 ALA A O 1
ATOM 1585 N N . ALA A 1 206 ? 29.300 -2.149 -25.522 1.00 70.88 206 ALA A N 1
ATOM 1586 C CA . ALA A 1 206 ? 28.483 -2.652 -24.417 1.00 70.88 206 ALA A CA 1
ATOM 1587 C C . ALA A 1 206 ? 28.714 -4.153 -24.151 1.00 70.88 206 ALA A C 1
ATOM 1589 O O . ALA A 1 206 ? 28.654 -4.585 -23.002 1.00 70.88 206 ALA A O 1
ATOM 1590 N N . LYS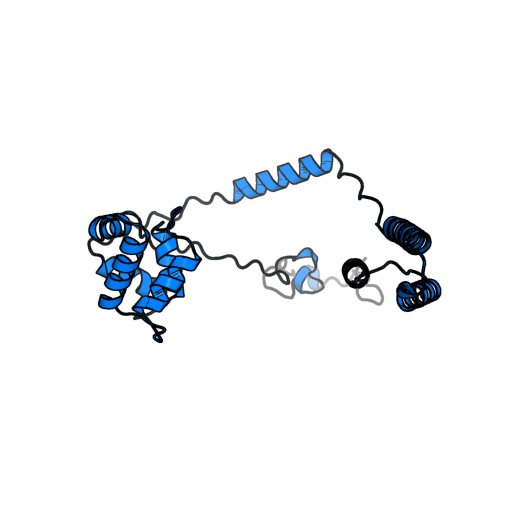 A 1 207 ? 29.007 -4.943 -25.197 1.00 71.62 207 LYS A N 1
ATOM 1591 C CA . LYS A 1 207 ? 29.289 -6.386 -25.101 1.00 71.62 207 LYS A CA 1
ATOM 1592 C C . LYS A 1 207 ? 30.764 -6.680 -24.850 1.00 71.62 207 LYS A C 1
ATOM 1594 O O . LYS A 1 207 ? 31.082 -7.517 -24.013 1.00 71.62 207 LYS A O 1
ATOM 1599 N N . ASN A 1 208 ? 31.642 -5.998 -25.581 1.00 71.31 208 ASN A N 1
ATOM 1600 C CA . ASN A 1 208 ? 33.080 -6.274 -25.582 1.00 71.31 208 ASN A CA 1
ATOM 1601 C C . ASN A 1 208 ? 33.852 -5.467 -24.524 1.00 71.31 208 ASN A C 1
ATOM 1603 O O . ASN A 1 208 ? 35.060 -5.631 -24.419 1.00 71.31 208 ASN A O 1
ATOM 1607 N N . GLY A 1 209 ? 33.161 -4.613 -23.758 1.00 68.12 209 GLY A N 1
ATOM 1608 C CA . GLY A 1 209 ? 33.795 -3.594 -22.929 1.00 68.12 209 GLY A CA 1
ATOM 1609 C C . GLY A 1 209 ? 34.267 -2.424 -23.794 1.00 68.12 209 GLY A C 1
ATOM 1610 O O . GLY A 1 209 ? 34.891 -2.604 -24.837 1.00 68.12 209 GLY A O 1
ATOM 1611 N N . GLY A 1 210 ? 33.928 -1.196 -23.396 1.00 69.19 210 GLY A N 1
ATOM 1612 C CA . GLY A 1 210 ? 34.707 -0.033 -23.832 1.00 69.19 210 GLY A CA 1
ATOM 1613 C C . GLY A 1 210 ? 36.074 -0.049 -23.144 1.00 69.19 210 GLY A C 1
ATOM 1614 O O . GLY A 1 210 ? 36.348 -0.960 -22.367 1.00 69.19 210 GLY A O 1
ATOM 1615 N N . CYS A 1 211 ? 36.897 0.983 -23.346 1.00 61.06 211 CYS A N 1
ATOM 1616 C CA . CYS A 1 211 ? 38.112 1.193 -22.554 1.00 61.06 211 CYS A CA 1
ATOM 1617 C C . CYS A 1 211 ? 37.745 1.399 -21.073 1.00 61.06 211 CYS A C 1
ATOM 1619 O O . CYS A 1 211 ? 37.555 2.510 -20.585 1.00 61.06 211 CYS A O 1
ATOM 1621 N N . THR A 1 212 ? 37.562 0.305 -20.347 1.00 58.09 212 THR A N 1
ATOM 1622 C CA . THR A 1 212 ? 37.217 0.306 -18.932 1.00 58.09 212 THR A CA 1
ATOM 1623 C C . THR A 1 212 ? 38.358 -0.351 -18.184 1.00 58.09 212 THR A C 1
ATOM 1625 O O . THR A 1 212 ? 39.023 -1.240 -18.697 1.00 58.09 212 THR A O 1
ATOM 1628 N N . SER A 1 213 ? 38.609 0.089 -16.953 1.00 52.38 213 SER A N 1
ATOM 1629 C CA . SER A 1 213 ? 39.765 -0.304 -16.131 1.00 52.38 213 SER A CA 1
ATOM 1630 C C . SER A 1 213 ? 39.846 -1.798 -15.753 1.00 52.38 213 SER A C 1
ATOM 1632 O O . SER A 1 213 ? 40.575 -2.144 -14.827 1.00 52.38 213 SER A O 1
ATOM 1634 N N . LYS A 1 214 ? 39.066 -2.670 -16.403 1.00 54.78 214 LYS A N 1
ATOM 1635 C CA . LYS A 1 214 ? 39.008 -4.122 -16.203 1.00 54.78 214 LYS A CA 1
ATOM 1636 C C . LYS A 1 214 ? 39.514 -4.918 -17.413 1.00 54.78 214 LYS A C 1
ATOM 1638 O O . LYS A 1 214 ? 39.205 -6.101 -17.509 1.00 54.78 214 LYS A O 1
ATOM 1643 N N . ASP A 1 215 ? 40.261 -4.288 -18.310 1.00 60.53 215 ASP A N 1
ATOM 1644 C CA . ASP A 1 215 ? 40.980 -5.005 -19.361 1.00 60.53 215 ASP A CA 1
ATOM 1645 C C . ASP A 1 215 ? 42.235 -5.681 -18.778 1.00 60.53 215 ASP A C 1
ATOM 1647 O O . ASP A 1 215 ? 42.821 -5.192 -17.802 1.00 60.53 215 ASP A O 1
ATOM 1651 N N . ASP A 1 216 ? 42.657 -6.802 -19.374 1.00 62.25 216 ASP A N 1
ATOM 1652 C CA . ASP A 1 216 ? 43.959 -7.403 -19.078 1.00 62.25 216 ASP A CA 1
ATOM 1653 C C . ASP A 1 216 ? 45.053 -6.340 -19.245 1.00 62.25 216 ASP A C 1
ATOM 1655 O O . ASP A 1 216 ? 45.051 -5.550 -20.193 1.00 62.25 216 ASP A O 1
ATOM 1659 N N . ARG A 1 217 ? 45.973 -6.276 -18.276 1.00 59.47 217 ARG A N 1
ATOM 1660 C CA . ARG A 1 217 ? 46.966 -5.201 -18.164 1.00 59.47 217 ARG A CA 1
ATOM 1661 C C . ARG A 1 217 ? 47.763 -5.101 -19.466 1.00 59.47 217 ARG A C 1
ATOM 1663 O O . ARG A 1 217 ? 48.576 -5.977 -19.751 1.00 59.47 217 ARG A O 1
ATOM 1670 N N . GLN A 1 218 ? 47.547 -4.034 -20.237 1.00 67.81 218 GLN A N 1
ATOM 1671 C CA . GLN A 1 218 ? 48.292 -3.805 -21.473 1.00 67.81 218 GLN A CA 1
ATOM 1672 C C . GLN A 1 218 ? 49.789 -3.751 -21.152 1.00 67.81 218 GLN A C 1
ATOM 1674 O O . GLN A 1 218 ? 50.251 -2.880 -20.412 1.00 67.81 218 GLN A O 1
ATOM 1679 N N . THR A 1 219 ? 50.552 -4.716 -21.662 1.00 72.94 219 THR A N 1
ATOM 1680 C CA . THR A 1 219 ? 52.005 -4.748 -21.499 1.00 72.94 219 THR A CA 1
ATOM 1681 C C . THR A 1 219 ? 52.658 -3.933 -22.609 1.00 72.94 219 THR A C 1
ATOM 1683 O O . THR A 1 219 ? 52.200 -3.924 -23.753 1.00 72.94 219 THR A O 1
ATOM 1686 N N . LEU A 1 220 ? 53.773 -3.267 -22.292 1.00 71.25 220 LEU A N 1
ATOM 1687 C CA . LEU A 1 220 ? 54.570 -2.536 -23.284 1.00 71.25 220 LEU A CA 1
ATOM 1688 C C . LEU A 1 220 ? 54.992 -3.438 -24.457 1.00 71.25 220 LEU A C 1
ATOM 1690 O O . LEU A 1 220 ? 55.032 -2.975 -25.591 1.00 71.25 220 LEU A O 1
ATOM 1694 N N . GLN A 1 221 ? 55.231 -4.730 -24.209 1.00 72.62 221 GLN A N 1
ATOM 1695 C CA . GLN A 1 221 ? 55.518 -5.724 -25.251 1.00 72.62 221 GLN A CA 1
ATOM 1696 C C . GLN A 1 221 ? 54.338 -5.941 -26.210 1.00 72.62 221 GLN A C 1
ATOM 1698 O O . GLN A 1 221 ? 54.559 -6.014 -27.414 1.00 72.62 221 GLN A O 1
ATOM 1703 N N . GLY A 1 222 ? 53.097 -5.981 -25.712 1.00 71.25 222 GLY A N 1
ATOM 1704 C CA . GLY A 1 222 ? 51.903 -6.094 -26.558 1.00 71.25 222 GLY A CA 1
ATOM 1705 C C . GLY A 1 222 ? 51.647 -4.848 -27.413 1.00 71.25 222 GLY A C 1
ATOM 1706 O O . GLY A 1 222 ? 51.225 -4.968 -28.558 1.00 71.25 222 GLY A O 1
ATOM 1707 N N . LEU A 1 223 ? 51.963 -3.659 -26.886 1.00 70.00 223 LEU A N 1
ATOM 1708 C CA . LEU A 1 223 ? 51.831 -2.379 -27.600 1.00 70.00 223 LEU A CA 1
ATOM 1709 C C . LEU A 1 223 ? 52.945 -2.137 -28.633 1.00 70.00 223 LEU A C 1
ATOM 1711 O O . LEU A 1 223 ? 52.738 -1.410 -29.601 1.00 70.00 223 LEU A O 1
ATOM 1715 N N . SER A 1 224 ? 54.126 -2.725 -28.424 1.00 72.88 224 SER A N 1
ATOM 1716 C CA . SER A 1 224 ? 55.319 -2.484 -29.252 1.00 72.88 224 SER A CA 1
ATOM 1717 C C . SER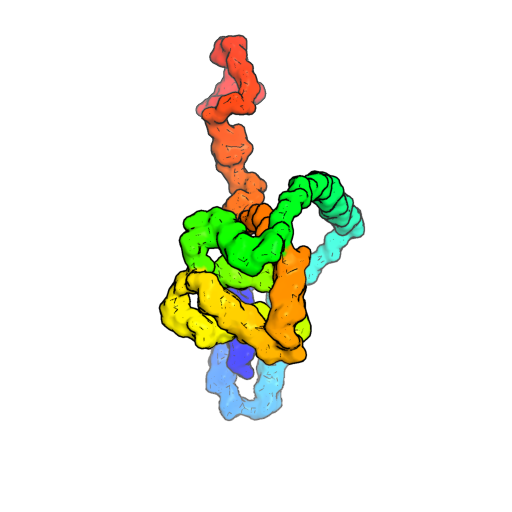 A 1 224 ? 55.548 -3.546 -30.331 1.00 72.88 224 SER A C 1
ATOM 1719 O O . SER A 1 224 ? 56.498 -3.426 -31.105 1.00 72.88 224 SER A O 1
ATOM 1721 N N . ASN A 1 225 ? 54.715 -4.588 -30.393 1.00 67.94 225 ASN A N 1
ATOM 1722 C CA . ASN A 1 225 ? 54.882 -5.674 -31.352 1.00 67.94 225 ASN A CA 1
ATOM 1723 C C . ASN A 1 225 ? 54.448 -5.237 -32.765 1.00 67.94 225 ASN A C 1
ATOM 1725 O O . ASN A 1 225 ? 53.258 -5.178 -33.075 1.00 67.94 225 ASN A O 1
ATOM 1729 N N . ARG A 1 226 ? 55.429 -4.931 -33.622 1.00 66.38 226 ARG A N 1
ATOM 1730 C CA . ARG A 1 226 ? 55.233 -4.563 -35.037 1.00 66.38 226 ARG A CA 1
ATOM 1731 C C . ARG A 1 226 ? 55.239 -5.767 -35.987 1.00 66.38 226 ARG A C 1
ATOM 1733 O O . ARG A 1 226 ? 54.986 -5.582 -37.174 1.00 66.38 226 ARG A O 1
ATOM 1740 N N . ASP A 1 227 ? 55.502 -6.972 -35.482 1.00 66.00 227 ASP A N 1
ATOM 1741 C CA . ASP A 1 227 ? 55.639 -8.183 -36.304 1.00 66.00 227 ASP A CA 1
ATOM 1742 C C . ASP A 1 227 ? 54.283 -8.803 -36.678 1.00 66.00 227 ASP A C 1
ATOM 1744 O O . ASP A 1 227 ? 54.186 -9.627 -37.591 1.00 66.00 227 ASP A O 1
ATOM 1748 N N . ASN A 1 228 ? 53.207 -8.357 -36.026 1.00 65.38 228 ASN A N 1
ATOM 1749 C CA . ASN A 1 228 ? 51.842 -8.750 -36.346 1.00 65.38 228 ASN A CA 1
ATOM 1750 C C . ASN A 1 228 ? 51.393 -8.087 -37.658 1.00 65.38 228 ASN A C 1
ATOM 1752 O O . ASN A 1 228 ? 50.984 -6.925 -37.682 1.00 65.38 228 ASN A O 1
ATOM 1756 N N . LYS A 1 229 ? 51.457 -8.838 -38.766 1.00 63.41 229 LYS A N 1
ATOM 1757 C CA . LYS A 1 229 ? 50.956 -8.406 -40.080 1.00 63.41 229 LYS A CA 1
ATOM 1758 C C . LYS A 1 229 ? 49.438 -8.229 -40.031 1.00 63.41 229 LYS A C 1
ATOM 1760 O O . LYS A 1 229 ? 48.678 -9.170 -40.237 1.00 63.41 229 LYS A O 1
ATOM 1765 N N . ALA A 1 230 ? 48.997 -7.008 -39.758 1.00 64.69 230 ALA A N 1
ATOM 1766 C CA . ALA A 1 230 ? 47.593 -6.644 -39.842 1.00 64.69 230 ALA A CA 1
ATOM 1767 C C . ALA A 1 230 ? 47.141 -6.584 -41.310 1.00 64.69 230 ALA A C 1
ATOM 1769 O O . ALA A 1 230 ? 47.868 -6.108 -42.185 1.00 64.69 230 ALA A O 1
ATOM 1770 N N . ASN A 1 231 ? 45.925 -7.050 -41.592 1.00 66.06 231 ASN A N 1
ATOM 1771 C CA . ASN A 1 231 ? 45.310 -6.859 -42.906 1.00 66.06 231 ASN A CA 1
ATOM 1772 C C . ASN A 1 231 ? 44.922 -5.379 -43.135 1.00 66.06 231 ASN A C 1
ATOM 1774 O O . ASN A 1 231 ? 45.017 -4.547 -42.235 1.00 66.06 231 ASN A O 1
ATOM 1778 N N . VAL A 1 232 ? 44.409 -5.042 -44.325 1.00 65.12 232 VAL A N 1
ATOM 1779 C CA . VAL A 1 232 ? 43.984 -3.668 -44.699 1.00 65.12 232 VAL A CA 1
ATOM 1780 C C . VAL A 1 232 ? 42.925 -3.075 -43.744 1.00 65.12 232 VAL A C 1
ATOM 1782 O O . VAL A 1 232 ? 42.687 -1.872 -43.743 1.00 65.12 232 VAL A O 1
ATOM 1785 N N . ARG A 1 233 ? 42.289 -3.902 -42.903 1.00 50.78 233 ARG A N 1
ATOM 1786 C CA . ARG A 1 233 ? 41.296 -3.498 -41.896 1.00 50.78 233 ARG A CA 1
ATOM 1787 C C . ARG A 1 233 ? 41.831 -3.513 -40.457 1.00 50.78 233 ARG A C 1
ATOM 1789 O O . ARG A 1 233 ? 41.040 -3.364 -39.532 1.00 50.78 233 ARG A O 1
ATOM 1796 N N . GLY A 1 234 ? 43.137 -3.687 -40.253 1.00 55.62 234 GLY A N 1
ATOM 1797 C CA . GLY A 1 234 ? 43.763 -3.629 -38.929 1.00 55.62 234 GLY A CA 1
ATOM 1798 C C . GLY A 1 234 ? 43.546 -4.870 -38.056 1.00 55.62 234 GLY A C 1
ATOM 1799 O O . GLY A 1 234 ? 43.812 -4.814 -36.860 1.00 55.62 234 GLY A O 1
ATOM 1800 N N . VAL A 1 235 ? 43.061 -5.983 -38.619 1.00 61.72 235 VAL A N 1
ATOM 1801 C CA . VAL A 1 235 ? 42.873 -7.239 -37.875 1.00 61.72 235 VAL A CA 1
ATOM 1802 C C . VAL A 1 235 ? 44.131 -8.090 -38.003 1.00 61.72 235 VAL A C 1
ATOM 1804 O O . VAL A 1 235 ? 44.603 -8.343 -39.114 1.00 61.72 235 VAL A O 1
ATOM 1807 N N . ILE A 1 236 ? 44.659 -8.509 -36.857 1.00 61.09 236 ILE A N 1
ATOM 1808 C CA . ILE A 1 236 ? 45.802 -9.414 -36.729 1.00 61.09 236 ILE A CA 1
ATOM 1809 C C . ILE A 1 236 ? 45.268 -10.847 -36.907 1.00 61.09 236 ILE A C 1
ATOM 1811 O O . ILE A 1 236 ? 44.313 -11.209 -36.217 1.00 61.09 236 ILE A O 1
ATOM 1815 N N . GLN A 1 237 ? 45.813 -11.610 -37.864 1.00 51.31 237 GLN A N 1
ATOM 1816 C CA . GLN A 1 237 ? 45.516 -13.043 -38.039 1.00 51.31 237 GLN A CA 1
ATOM 1817 C C . GLN A 1 237 ? 46.368 -13.904 -37.113 1.00 51.31 237 GLN A C 1
ATOM 1819 O O . GLN A 1 237 ? 47.550 -13.543 -36.917 1.00 51.31 237 GLN A O 1
#

Sequence (237 aa):
VYFFISLASNTMGAGASISDDKMSLFKEKLLNLDKMSQSQKNKLLDEMANEVKKLQPPPSEKPSEAEQRSAAVLQAKTRQRNTKPASAPGNMGGESLQEVFESFCKTYRQTAMTNVVWAKFCKDAKLFNAKFKKPDVDMVWSKVAGKEKKLDFPKFQGLLAGVAAKKGIPAEEVEAHVLSNAKVSSSGTKGESRFYDDKSQWTGAAKNGGCTSKDDRQTLQGLSNRDNKANVRGVIQ

Foldseek 3Di:
DVVLVVVVVVVPPDDDDDPVVVVVVLVVCVVCVVVDDPVVVVVSVVVSVVVVVVPDDPPPDDPDPVVVVVVVVVVVVVVVVPPPDPDDPPPPLDPDPVSLQVVLCVVVVHPFDFLVSQLQQCVQLVLDDPQQDSVLSVVLCCVQQVPHGGHDDVSVLSSLVSSCVSVVHDSVVSRVSSSVGRDDDCPDDPDDDPVPPPLVPDDDCSNVPDPDPPDDPDDPCNVPDPVQDADPVRDGD

pLDDT: mean 71.02, std 16.18, range [37.34, 93.12]

Secondary structure (DSSP, 8-state):
-HHHHHHHHHTTSSS----HHHHHHHHHHHHTGGGS-HHHHHHHHHHHHHHHHHTSPPP--PPPHHHHHHHHHHHHHHHHHT------------SSHHHHHHHHHHHTT-SSEEHHHHHHHHHHTT---SSS-HHHHHHHHHHHHTT-SEE-HHHHHHHHHHHHHHHTS-HHHHHHHHHHH------------TTTS-GGG--THHHH--S-TTS----HHHHH---S-B-TTS-B-